Protein AF-A0AA35TPM5-F1 (afdb_monomer)

Solvent-accessible surface area (backbone atoms only — not comparable to full-atom values): 11293 Å² total; per-residue (Å²): 135,87,81,84,80,84,78,84,72,85,65,76,76,85,80,64,76,89,68,66,90,59,93,54,68,68,55,52,54,51,53,42,54,50,40,28,68,74,70,69,49,48,57,67,58,46,46,50,37,54,57,53,32,19,69,72,27,65,88,36,86,97,58,15,42,69,77,73,37,56,70,55,52,55,50,50,53,50,52,51,52,51,50,51,54,55,58,51,42,75,43,70,72,60,88,86,39,60,78,91,68,51,41,91,88,78,67,43,63,97,60,77,83,81,46,94,80,44,82,62,46,56,75,49,45,40,42,49,27,31,27,66,56,96,46,73,66,51,33,62,76,57,72,34,57,35,39,34,42,42,45,74,75,41,72,88,55,66,64,89,48,34,71,62,47,44,54,51,48,52,52,48,27,59,77,72,73,45,70,72,50,61,66,86,131

Sequence (185 aa):
SRHPQIEHHRRQPPSACHFAITHKPWVWTLVSCLHDFYQGASLVVWLNQHILGHHVYTNIDGADLDIATLLYNIAMEFVFSYWLALTFQASHVVSEVEWPTPDPKDLTVHQDWLSFVDPRRAEMQVPTAQDYTDSWFWTVFTGALNHQTAHHLFPGVNQGHYPIITSILQQTCQEFGLSYIIPPH

Structure (mmCIF, N/CA/C/O backbone):
data_AF-A0AA35TPM5-F1
#
_entry.id   AF-A0AA35TPM5-F1
#
loop_
_atom_site.group_PDB
_atom_site.id
_atom_site.type_symbol
_atom_site.label_atom_id
_atom_site.label_alt_id
_atom_site.label_comp_id
_atom_site.label_asym_id
_atom_site.label_entity_id
_atom_site.label_seq_id
_atom_site.pdbx_PDB_ins_code
_atom_site.Cartn_x
_atom_site.Cartn_y
_atom_site.Cartn_z
_atom_site.occupancy
_atom_site.B_iso_or_equiv
_atom_site.auth_seq_id
_atom_site.auth_comp_id
_atom_site.auth_asym_id
_atom_site.auth_atom_id
_atom_site.pdbx_PDB_model_num
ATOM 1 N N . SER A 1 1 ? 41.163 -34.199 -48.736 1.00 40.16 1 SER A N 1
ATOM 2 C CA . SER A 1 1 ? 40.704 -32.857 -48.323 1.00 40.16 1 SER A CA 1
ATOM 3 C C . SER A 1 1 ? 39.864 -33.020 -47.066 1.00 40.16 1 SER A C 1
ATOM 5 O O . SER A 1 1 ? 38.907 -33.780 -47.079 1.00 40.16 1 SER A O 1
ATOM 7 N N . ARG A 1 2 ? 40.294 -32.443 -45.937 1.00 36.75 2 ARG A N 1
ATOM 8 C CA . ARG A 1 2 ? 39.613 -32.594 -44.639 1.00 36.75 2 ARG A CA 1
ATOM 9 C C . ARG A 1 2 ? 38.437 -31.615 -44.571 1.00 36.75 2 ARG A C 1
ATOM 11 O O . ARG A 1 2 ? 38.649 -30.421 -44.752 1.00 36.75 2 ARG A O 1
ATOM 18 N N . HIS A 1 3 ? 37.232 -32.117 -44.315 1.00 36.06 3 HIS A N 1
ATOM 19 C CA . HIS A 1 3 ? 36.093 -31.301 -43.890 1.00 36.06 3 HIS A CA 1
ATOM 20 C C . HIS A 1 3 ? 36.337 -30.788 -42.460 1.00 36.06 3 HIS A C 1
ATOM 22 O O . HIS A 1 3 ? 36.719 -31.597 -41.611 1.00 36.06 3 HIS A O 1
ATOM 28 N N . PRO A 1 4 ? 36.125 -29.496 -42.155 1.00 46.44 4 PRO A N 1
ATOM 29 C CA . PRO A 1 4 ? 36.156 -29.024 -40.780 1.00 46.44 4 PRO A CA 1
ATOM 30 C C . PRO A 1 4 ? 34.830 -29.378 -40.095 1.00 46.44 4 PRO A C 1
ATOM 32 O O . PRO A 1 4 ? 33.753 -29.062 -40.599 1.00 46.44 4 PRO A O 1
ATOM 35 N N . GLN A 1 5 ? 34.915 -30.070 -38.960 1.00 37.84 5 GLN A N 1
ATOM 36 C CA . GLN A 1 5 ? 33.770 -30.304 -38.088 1.00 37.84 5 GLN A CA 1
ATOM 37 C C . GLN A 1 5 ? 33.429 -29.013 -37.340 1.00 37.84 5 GLN A C 1
ATOM 39 O O . GLN A 1 5 ? 34.299 -28.390 -36.737 1.00 37.84 5 GLN A O 1
ATOM 44 N N . ILE A 1 6 ? 32.161 -28.612 -37.407 1.00 42.31 6 ILE A N 1
ATOM 45 C CA . ILE A 1 6 ? 31.607 -27.497 -36.642 1.00 42.31 6 ILE A CA 1
ATOM 46 C C . ILE A 1 6 ? 31.365 -28.011 -35.221 1.00 42.31 6 ILE A C 1
ATOM 48 O O . ILE A 1 6 ? 30.433 -28.770 -34.964 1.00 42.31 6 ILE A O 1
ATOM 52 N N . GLU A 1 7 ? 32.242 -27.623 -34.303 1.00 38.50 7 GLU A N 1
ATOM 53 C CA . GLU A 1 7 ? 32.121 -27.917 -32.881 1.00 38.50 7 GLU A CA 1
ATOM 54 C C . GLU A 1 7 ? 31.059 -26.984 -32.272 1.00 38.50 7 GLU A C 1
ATOM 56 O O . GLU A 1 7 ? 31.288 -25.796 -32.044 1.00 38.50 7 GLU 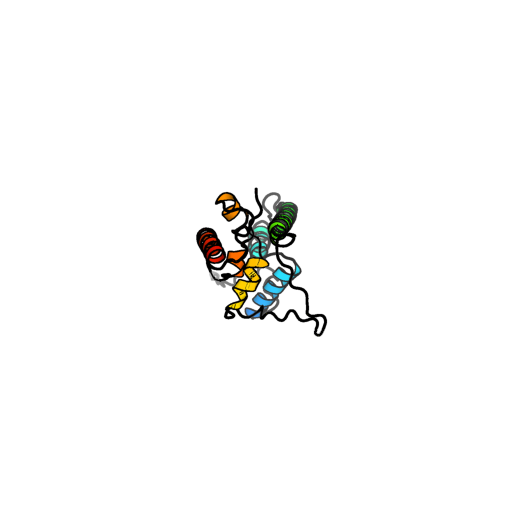A O 1
ATOM 61 N N . HIS A 1 8 ? 29.850 -27.506 -32.045 1.00 42.78 8 HIS A N 1
ATOM 62 C CA . HIS A 1 8 ? 28.790 -26.801 -31.322 1.00 42.78 8 HIS A CA 1
ATOM 63 C C . HIS A 1 8 ? 29.116 -26.727 -29.823 1.00 42.78 8 HIS A C 1
ATOM 65 O O . HIS A 1 8 ? 28.500 -27.394 -28.991 1.00 42.78 8 HIS A O 1
ATOM 71 N N . HIS A 1 9 ? 30.045 -25.854 -29.445 1.00 39.47 9 HIS A N 1
ATOM 72 C CA . HIS A 1 9 ? 30.083 -25.346 -28.082 1.00 39.47 9 HIS A CA 1
ATOM 73 C C . HIS A 1 9 ? 28.914 -24.373 -27.891 1.00 39.47 9 HIS A C 1
ATOM 75 O O . HIS A 1 9 ? 29.028 -23.182 -28.169 1.00 39.47 9 HIS A O 1
ATOM 81 N N . ARG A 1 10 ? 27.779 -24.862 -27.369 1.00 44.88 10 ARG A N 1
ATOM 82 C CA . ARG A 1 10 ? 26.792 -23.997 -26.701 1.00 44.88 10 ARG A CA 1
ATOM 83 C C . ARG A 1 10 ? 27.415 -23.448 -25.416 1.00 44.88 10 ARG A C 1
ATOM 85 O O . ARG A 1 10 ? 27.107 -23.901 -24.319 1.00 44.88 10 ARG A O 1
ATOM 92 N N . ARG A 1 11 ? 28.310 -22.473 -25.545 1.00 45.66 11 ARG A N 1
ATOM 93 C CA . ARG A 1 11 ? 28.514 -21.484 -24.492 1.00 45.66 11 ARG A CA 1
ATOM 94 C C . ARG A 1 11 ? 27.457 -20.423 -24.744 1.00 45.66 11 ARG A C 1
ATOM 96 O O . ARG A 1 11 ? 27.486 -19.772 -25.784 1.00 45.66 11 ARG A O 1
ATOM 103 N N . GLN A 1 12 ? 26.484 -20.312 -23.841 1.00 42.00 12 GLN A N 1
ATOM 104 C CA . GLN A 1 12 ? 25.655 -19.113 -23.809 1.00 42.00 12 GLN A CA 1
ATOM 105 C C . GLN A 1 12 ? 26.596 -17.901 -23.750 1.00 42.00 12 GLN A C 1
ATOM 107 O O . GLN A 1 12 ? 27.597 -17.969 -23.027 1.00 42.00 12 GLN A O 1
ATOM 112 N N . PRO A 1 13 ? 26.352 -16.840 -24.533 1.00 33.84 13 PRO A N 1
ATOM 113 C CA . PRO A 1 13 ? 27.184 -15.657 -24.443 1.00 33.84 13 PRO A CA 1
ATOM 114 C C . PRO A 1 13 ? 27.072 -15.111 -23.011 1.00 33.84 13 PRO A C 1
ATOM 116 O O . PRO A 1 13 ? 25.956 -14.944 -22.520 1.00 33.84 13 PRO A O 1
ATOM 119 N N . PRO A 1 14 ? 28.188 -14.841 -22.312 1.00 51.22 14 PRO A N 1
ATOM 120 C CA . PRO A 1 14 ? 28.161 -14.010 -21.119 1.00 51.22 14 PRO A CA 1
ATOM 121 C C . PRO A 1 14 ? 27.890 -12.580 -21.593 1.00 51.22 14 PRO A C 1
ATOM 123 O O . PRO A 1 14 ? 28.811 -11.800 -21.823 1.00 51.22 14 PRO A O 1
ATOM 126 N N . SER A 1 15 ? 26.632 -12.265 -21.887 1.00 39.19 15 SER A N 1
ATOM 127 C CA . SER A 1 15 ? 26.271 -10.964 -22.436 1.00 39.19 15 SER A CA 1
ATOM 128 C C . SER A 1 15 ? 26.162 -9.954 -21.300 1.00 39.19 15 SER A C 1
ATOM 130 O O . SER A 1 15 ? 25.145 -9.867 -20.614 1.00 39.19 15 SER A O 1
ATOM 132 N N . ALA A 1 16 ? 27.260 -9.210 -21.165 1.00 44.38 16 ALA A N 1
ATOM 133 C CA . ALA A 1 16 ? 27.492 -8.067 -20.294 1.00 44.38 16 ALA A CA 1
ATOM 134 C C . ALA A 1 16 ? 27.633 -8.395 -18.798 1.00 44.38 16 ALA A C 1
ATOM 136 O O . ALA A 1 16 ? 27.177 -9.415 -18.292 1.00 44.38 16 ALA A O 1
ATOM 137 N N . CYS A 1 17 ? 28.349 -7.524 -18.088 1.00 53.88 17 CYS A N 1
ATOM 138 C CA . CYS A 1 17 ? 28.832 -7.673 -16.710 1.00 53.88 17 CYS A CA 1
ATOM 139 C C . CYS A 1 17 ? 27.739 -7.917 -15.639 1.00 53.88 17 CYS A C 1
ATOM 141 O O . CYS A 1 17 ? 28.052 -8.023 -14.455 1.00 53.88 17 CYS A O 1
ATOM 143 N N . HIS A 1 18 ? 26.478 -8.038 -16.049 1.00 53.91 18 HIS A N 1
ATOM 144 C CA . HIS A 1 18 ? 25.253 -8.109 -15.257 1.00 53.91 18 HIS A CA 1
ATOM 145 C C . HIS A 1 18 ? 25.145 -9.314 -14.314 1.00 53.91 18 HIS A C 1
ATOM 147 O O . HIS A 1 18 ? 24.353 -9.273 -13.380 1.00 53.91 18 HIS A O 1
ATOM 153 N N . PHE A 1 19 ? 25.984 -10.341 -14.494 1.00 62.41 19 PHE A N 1
ATOM 154 C CA . PHE A 1 19 ? 26.128 -11.464 -13.556 1.00 62.41 19 PHE A CA 1
ATOM 155 C C . PHE A 1 19 ? 27.597 -11.829 -13.271 1.00 62.41 19 PHE A C 1
ATOM 157 O O . PHE A 1 19 ? 27.915 -12.967 -12.924 1.00 62.41 19 PHE A O 1
ATOM 164 N N . ALA A 1 20 ? 28.524 -10.877 -13.423 1.00 66.81 20 ALA A N 1
ATOM 165 C CA . ALA A 1 20 ? 29.964 -11.153 -13.359 1.00 66.81 20 ALA A CA 1
ATOM 166 C C . ALA A 1 20 ? 30.584 -11.069 -11.948 1.00 66.81 20 ALA A C 1
ATOM 168 O O . ALA A 1 20 ? 31.747 -11.425 -11.776 1.00 66.81 20 ALA A O 1
ATOM 169 N N . ILE A 1 21 ? 29.838 -10.610 -10.934 1.00 69.06 21 ILE A N 1
ATOM 170 C CA . ILE A 1 21 ? 30.361 -10.382 -9.573 1.00 69.06 21 ILE A CA 1
ATOM 171 C C . ILE A 1 21 ? 30.648 -11.706 -8.849 1.00 69.06 21 ILE A C 1
ATOM 173 O O . ILE A 1 21 ? 31.660 -11.844 -8.163 1.00 69.06 21 ILE A O 1
ATOM 177 N N . THR A 1 22 ? 29.774 -12.706 -8.979 1.00 80.38 22 THR A N 1
ATOM 178 C CA . THR A 1 22 ? 29.973 -14.030 -8.375 1.00 80.38 22 THR A CA 1
ATOM 179 C C . THR A 1 22 ? 29.069 -15.086 -9.009 1.00 80.38 22 THR A C 1
ATOM 181 O O . THR A 1 22 ? 28.054 -14.768 -9.616 1.00 80.38 22 THR A O 1
ATOM 184 N N . HIS A 1 23 ? 29.391 -16.365 -8.818 1.00 80.38 23 HIS A N 1
ATOM 185 C CA . HIS A 1 23 ? 28.541 -17.487 -9.232 1.00 80.38 23 HIS A CA 1
ATOM 186 C C . HIS A 1 23 ? 27.535 -17.928 -8.154 1.00 80.38 23 HIS A C 1
ATOM 188 O O . HIS A 1 23 ? 26.781 -18.872 -8.373 1.00 80.38 23 HIS A O 1
ATOM 194 N N . LYS A 1 24 ? 27.525 -17.290 -6.973 1.00 85.00 24 LYS A N 1
ATOM 195 C CA . LYS A 1 24 ? 26.643 -17.662 -5.854 1.00 85.00 24 LYS A CA 1
ATOM 196 C C . LYS A 1 24 ? 25.261 -16.992 -5.989 1.00 85.00 24 LYS A C 1
ATOM 198 O O . LYS A 1 24 ? 25.202 -15.768 -5.892 1.00 85.00 24 LYS A O 1
ATOM 203 N N . PRO A 1 25 ? 24.150 -17.748 -6.121 1.00 78.06 25 PRO A N 1
ATOM 204 C CA . PRO A 1 25 ? 22.817 -17.174 -6.353 1.00 78.06 25 PRO A CA 1
ATOM 205 C C . PRO A 1 25 ? 22.339 -16.198 -5.269 1.00 78.06 25 PRO A C 1
ATOM 207 O O . PRO A 1 25 ? 21.778 -15.157 -5.588 1.00 78.06 25 PRO A O 1
ATOM 210 N N . TRP A 1 26 ? 22.619 -16.483 -3.994 1.00 85.00 26 TRP A N 1
ATOM 211 C CA . TRP A 1 26 ? 22.165 -15.642 -2.878 1.00 85.00 26 TRP A CA 1
ATOM 212 C C . TRP A 1 26 ? 22.780 -14.235 -2.882 1.00 85.00 26 TRP A C 1
ATOM 214 O O . TRP A 1 26 ? 22.164 -13.297 -2.386 1.00 85.00 26 TRP A O 1
ATOM 224 N N . VAL A 1 27 ? 23.983 -14.074 -3.444 1.00 83.94 27 VAL A N 1
ATOM 225 C CA . VAL A 1 27 ? 24.632 -12.758 -3.542 1.00 83.94 27 VAL A CA 1
ATOM 226 C C . VAL A 1 27 ? 23.877 -11.885 -4.533 1.00 83.94 27 VAL A C 1
ATOM 228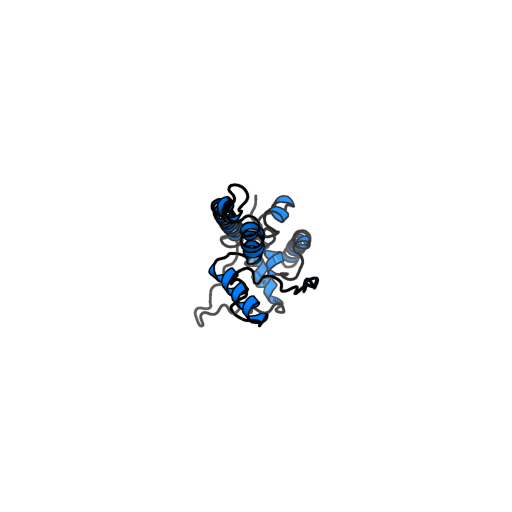 O O . VAL A 1 27 ? 23.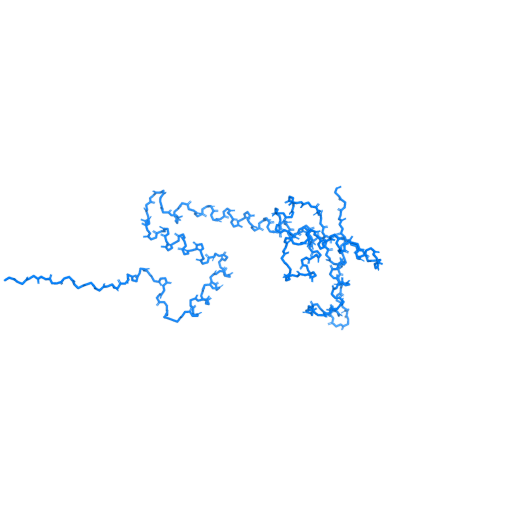664 -10.710 -4.261 1.00 83.94 27 VAL A O 1
ATOM 231 N N . TRP A 1 28 ? 23.415 -12.464 -5.643 1.00 80.81 28 TRP A N 1
ATOM 232 C CA . TRP A 1 28 ? 22.570 -11.756 -6.600 1.00 80.81 28 TRP A CA 1
ATOM 233 C C . TRP A 1 28 ? 21.231 -11.380 -5.989 1.00 80.81 28 TRP A C 1
ATOM 235 O O . TRP A 1 28 ? 20.830 -10.235 -6.121 1.00 80.81 28 TRP A O 1
ATOM 245 N N . THR A 1 29 ? 20.600 -12.280 -5.229 1.00 81.88 29 THR A N 1
ATOM 246 C CA . THR A 1 29 ? 19.378 -11.952 -4.479 1.00 81.88 29 THR A CA 1
ATOM 247 C C . THR A 1 29 ? 19.588 -10.756 -3.551 1.00 81.88 29 THR A C 1
ATOM 249 O O . THR A 1 29 ? 18.780 -9.836 -3.551 1.00 81.88 29 THR A O 1
ATOM 252 N N . LEU A 1 30 ? 20.694 -10.726 -2.802 1.00 84.62 30 LEU A N 1
ATOM 253 C CA . LEU A 1 30 ? 21.007 -9.612 -1.909 1.00 84.62 30 LEU A CA 1
ATOM 254 C C . LEU A 1 30 ? 21.254 -8.303 -2.674 1.00 84.62 30 LEU A C 1
ATOM 256 O O . LEU A 1 30 ? 20.703 -7.273 -2.301 1.00 84.62 30 LEU A O 1
ATOM 260 N N . VAL A 1 31 ? 22.062 -8.333 -3.739 1.00 81.94 31 VAL A N 1
ATOM 261 C CA . VAL A 1 31 ? 22.337 -7.154 -4.579 1.00 81.94 31 VAL A CA 1
ATOM 262 C C . VAL A 1 31 ? 21.048 -6.612 -5.193 1.00 81.94 31 VAL A C 1
ATOM 264 O O . VAL A 1 31 ? 20.841 -5.403 -5.186 1.00 81.94 31 VAL A O 1
ATOM 267 N N . SER A 1 32 ? 20.160 -7.491 -5.654 1.00 74.19 32 SER A N 1
ATOM 268 C CA . SER A 1 32 ? 18.842 -7.119 -6.161 1.00 74.19 32 SER A CA 1
ATOM 269 C C . SER A 1 32 ? 17.978 -6.454 -5.095 1.00 74.19 32 SER A C 1
ATOM 271 O O . SER A 1 32 ? 17.467 -5.369 -5.334 1.00 74.19 32 SER A O 1
ATOM 273 N N . CYS A 1 33 ? 17.870 -7.034 -3.896 1.00 79.50 33 CYS A N 1
ATOM 274 C CA . CYS A 1 33 ? 17.113 -6.414 -2.807 1.00 79.50 33 CYS A CA 1
ATOM 275 C C . CYS A 1 33 ? 17.676 -5.040 -2.414 1.00 79.50 33 CYS A C 1
ATOM 277 O O . CYS A 1 33 ? 16.915 -4.126 -2.113 1.00 79.50 33 CYS A O 1
ATOM 279 N N . LEU A 1 34 ? 19.003 -4.882 -2.424 1.00 81.00 34 LEU A N 1
ATOM 280 C CA . LEU A 1 34 ? 19.653 -3.604 -2.130 1.00 81.00 34 LEU A CA 1
ATOM 281 C C . LEU A 1 34 ? 19.424 -2.569 -3.235 1.00 81.00 34 LEU A C 1
ATOM 283 O O . LEU A 1 34 ? 19.239 -1.395 -2.929 1.00 81.00 34 LEU A O 1
ATOM 287 N N . HIS A 1 35 ? 19.428 -2.990 -4.498 1.00 74.38 35 HIS A N 1
ATOM 288 C CA . HIS A 1 35 ? 19.122 -2.131 -5.636 1.00 74.38 35 HIS A CA 1
ATOM 289 C C . HIS A 1 35 ? 17.671 -1.641 -5.590 1.00 74.38 35 HIS A C 1
ATOM 291 O O . HIS A 1 35 ? 17.437 -0.434 -5.647 1.00 74.38 35 HIS A O 1
ATOM 297 N N . ASP A 1 36 ? 16.724 -2.564 -5.398 1.00 77.38 36 ASP A N 1
ATOM 298 C CA . ASP A 1 36 ? 15.299 -2.264 -5.249 1.00 77.38 36 ASP A CA 1
ATOM 299 C C . ASP A 1 36 ? 15.065 -1.287 -4.085 1.00 77.38 36 ASP A C 1
ATOM 301 O O . ASP A 1 36 ? 14.325 -0.317 -4.225 1.00 77.38 36 ASP A O 1
ATOM 305 N N . PHE A 1 37 ? 15.743 -1.495 -2.950 1.00 71.50 37 PHE A N 1
ATOM 306 C CA . PHE A 1 37 ? 15.638 -0.620 -1.781 1.00 71.50 37 PHE A CA 1
ATOM 307 C C . PHE A 1 37 ? 16.260 0.769 -1.999 1.00 71.50 37 PHE A C 1
ATOM 309 O O . PHE A 1 37 ? 15.659 1.771 -1.625 1.00 71.50 37 PHE A O 1
ATOM 316 N N . TYR A 1 38 ? 17.469 0.846 -2.565 1.00 67.00 38 TYR A N 1
ATOM 317 C CA . TYR A 1 38 ? 18.214 2.106 -2.673 1.00 67.00 38 TYR A CA 1
ATOM 318 C C . TYR A 1 38 ? 17.716 2.999 -3.811 1.00 67.00 38 TYR A C 1
ATOM 320 O O . TYR A 1 38 ? 17.667 4.217 -3.653 1.00 67.00 38 TYR A O 1
ATOM 328 N N . GLN A 1 39 ? 17.374 2.412 -4.958 1.00 63.47 39 GLN A N 1
ATOM 329 C CA . GLN A 1 39 ? 16.944 3.174 -6.132 1.00 63.47 39 GLN A CA 1
ATOM 330 C C . GLN A 1 39 ? 15.424 3.245 -6.277 1.00 63.47 39 GLN A C 1
ATOM 332 O O . GLN A 1 39 ? 14.947 4.032 -7.084 1.00 63.47 39 GLN A O 1
ATOM 337 N N . GLY A 1 40 ? 14.659 2.411 -5.560 1.00 64.38 40 GLY A N 1
ATOM 338 C CA . GLY A 1 40 ? 13.222 2.244 -5.812 1.00 64.38 40 GLY A CA 1
ATOM 339 C C . GLY A 1 40 ? 12.914 1.543 -7.143 1.00 64.38 40 GLY A C 1
ATOM 340 O O . GLY A 1 40 ? 11.751 1.369 -7.500 1.00 64.38 40 GLY A O 1
ATOM 341 N N . ALA A 1 41 ? 13.946 1.120 -7.878 1.00 65.88 41 ALA A N 1
ATOM 342 C CA . ALA A 1 41 ? 13.833 0.522 -9.196 1.00 65.88 41 ALA A CA 1
ATOM 343 C C . ALA A 1 41 ? 13.767 -1.001 -9.078 1.00 65.88 41 ALA A C 1
ATOM 345 O O . ALA A 1 41 ? 14.741 -1.641 -8.685 1.00 65.88 41 ALA A O 1
ATOM 346 N N . SER A 1 42 ? 12.625 -1.577 -9.458 1.00 76.94 42 SER A N 1
ATOM 347 C CA . SER A 1 42 ? 12.425 -3.026 -9.467 1.00 76.94 42 SER A CA 1
ATOM 348 C C . SER A 1 42 ? 13.412 -3.720 -10.407 1.00 76.94 42 SER A C 1
ATOM 350 O O . SER A 1 42 ? 13.441 -3.437 -11.609 1.00 76.94 42 SER A O 1
ATOM 352 N N . LEU A 1 43 ? 14.133 -4.723 -9.900 1.00 74.75 43 LEU A N 1
ATOM 353 C CA . LEU A 1 43 ? 14.964 -5.612 -10.711 1.00 74.75 43 LEU A CA 1
ATOM 354 C C . LEU A 1 43 ? 14.187 -6.213 -11.890 1.00 74.75 43 LEU A C 1
ATOM 356 O O . LEU A 1 43 ? 14.757 -6.414 -12.956 1.00 74.75 43 LEU A O 1
ATOM 360 N N . VAL A 1 44 ? 12.891 -6.497 -11.726 1.00 77.38 44 VAL A N 1
ATOM 361 C CA . VAL A 1 44 ? 12.049 -7.033 -12.807 1.00 77.38 44 VAL A CA 1
ATOM 362 C C . VAL A 1 44 ? 11.907 -6.013 -13.934 1.00 77.38 44 VAL A C 1
ATOM 364 O O . VAL A 1 44 ? 12.011 -6.382 -15.103 1.00 77.38 44 VAL A O 1
ATOM 367 N N . VAL A 1 45 ? 11.706 -4.737 -13.601 1.00 78.44 45 VAL A N 1
ATOM 368 C CA . VAL A 1 45 ? 11.661 -3.653 -14.592 1.00 78.44 45 VAL A CA 1
ATOM 369 C C . VAL A 1 45 ? 13.020 -3.519 -15.270 1.00 78.44 45 VAL A C 1
ATOM 371 O O . VAL A 1 45 ? 13.078 -3.533 -16.495 1.00 78.44 45 VAL A O 1
ATOM 374 N N . TRP A 1 46 ? 14.116 -3.512 -14.509 1.00 77.25 46 TRP A N 1
ATOM 375 C CA . TRP A 1 46 ? 15.468 -3.433 -15.066 1.00 77.25 46 TRP A CA 1
ATOM 376 C C . TRP A 1 46 ? 15.816 -4.628 -15.976 1.00 77.25 46 TRP A C 1
ATOM 378 O O . TRP A 1 46 ? 16.343 -4.447 -17.071 1.00 77.25 46 TRP A O 1
ATOM 388 N N . LEU A 1 47 ? 15.453 -5.854 -15.586 1.00 80.81 47 LEU A N 1
ATOM 389 C CA . LEU A 1 47 ? 15.641 -7.060 -16.398 1.00 80.81 47 LEU A CA 1
ATOM 390 C C . LEU A 1 47 ? 14.878 -6.977 -17.724 1.00 80.81 47 LEU A C 1
ATOM 392 O O . LEU A 1 47 ? 15.413 -7.338 -18.770 1.00 80.81 47 LEU A O 1
ATOM 396 N N . ASN A 1 48 ? 13.631 -6.509 -17.698 1.00 80.62 48 ASN A N 1
ATOM 397 C CA . ASN A 1 48 ? 12.827 -6.399 -18.913 1.00 80.62 48 ASN A CA 1
ATOM 398 C C . ASN A 1 48 ? 13.274 -5.232 -19.797 1.00 80.62 48 ASN A C 1
ATOM 400 O O . ASN A 1 48 ? 13.383 -5.392 -21.009 1.00 80.62 48 ASN A O 1
ATOM 404 N N . GLN A 1 49 ? 13.549 -4.074 -19.206 1.00 79.50 49 GLN A N 1
ATOM 405 C CA . GLN A 1 49 ? 13.862 -2.855 -19.940 1.00 79.50 49 GLN A CA 1
ATOM 406 C C . GLN A 1 49 ? 15.315 -2.844 -20.431 1.00 79.50 49 GLN A C 1
ATOM 408 O O . GLN A 1 49 ? 15.552 -2.767 -21.634 1.00 79.50 49 GLN A O 1
ATOM 413 N N . HIS A 1 50 ? 16.274 -3.003 -19.517 1.00 82.50 50 HIS A N 1
ATOM 414 C CA . HIS A 1 50 ? 17.702 -2.879 -19.801 1.00 82.50 50 HIS A CA 1
ATOM 415 C C . HIS A 1 50 ? 18.301 -4.192 -20.327 1.00 82.50 50 HIS A C 1
ATOM 417 O O . HIS A 1 50 ? 19.036 -4.209 -21.313 1.00 82.50 50 HIS A O 1
ATOM 423 N N . ILE A 1 51 ? 17.974 -5.335 -19.710 1.00 80.44 51 ILE A N 1
ATOM 424 C CA . ILE A 1 51 ? 18.558 -6.607 -20.164 1.00 80.44 51 ILE A CA 1
ATOM 425 C C . ILE A 1 51 ? 17.866 -7.142 -21.416 1.00 80.44 51 ILE A C 1
ATOM 427 O O . ILE A 1 51 ? 18.546 -7.486 -22.376 1.00 80.44 51 ILE A O 1
ATOM 431 N N . LEU A 1 52 ? 16.539 -7.268 -21.418 1.00 82.25 52 LEU A N 1
ATOM 432 C CA . LEU A 1 52 ? 15.823 -7.852 -22.555 1.00 82.25 52 LEU A CA 1
ATOM 433 C C . LEU A 1 52 ? 15.561 -6.823 -23.658 1.00 82.25 52 LEU A C 1
ATOM 435 O O . LEU A 1 52 ? 15.818 -7.112 -24.820 1.00 82.25 52 LEU A O 1
ATOM 439 N N . GLY A 1 53 ? 15.065 -5.636 -23.315 1.00 81.69 53 GLY A N 1
ATOM 440 C CA . GLY A 1 53 ? 14.737 -4.594 -24.286 1.00 81.69 53 GLY A CA 1
ATOM 441 C C . GLY A 1 53 ? 15.974 -3.990 -24.944 1.00 81.69 53 GLY A C 1
ATOM 442 O O . GLY A 1 53 ? 16.177 -4.138 -26.150 1.00 81.69 53 GLY A O 1
ATOM 443 N N . HIS A 1 54 ? 16.819 -3.342 -24.144 1.00 84.62 54 HIS A N 1
ATOM 444 C CA . HIS A 1 54 ? 17.970 -2.599 -24.646 1.00 84.62 54 HIS A CA 1
ATOM 445 C C . HIS A 1 54 ? 19.021 -3.497 -25.307 1.00 84.62 54 HIS A C 1
ATOM 447 O O . HIS A 1 54 ? 19.490 -3.157 -26.387 1.00 84.62 54 HIS A O 1
ATOM 453 N N . HIS A 1 55 ? 19.370 -4.676 -24.772 1.00 85.44 55 HIS A N 1
ATOM 454 C CA . HIS A 1 55 ? 20.356 -5.535 -25.457 1.00 85.44 55 HIS A CA 1
ATOM 455 C C . HIS A 1 55 ? 19.856 -6.164 -26.764 1.00 85.44 55 HIS A C 1
ATOM 457 O O . HIS A 1 55 ? 20.678 -6.544 -27.599 1.00 85.44 55 HIS A O 1
ATOM 463 N N . VAL A 1 56 ? 18.540 -6.282 -26.965 1.00 87.00 56 VAL A N 1
ATOM 464 C CA . VAL A 1 56 ? 17.981 -6.744 -28.245 1.00 87.00 56 VAL A CA 1
ATOM 465 C C . VAL A 1 56 ? 17.917 -5.597 -29.261 1.00 87.00 56 VAL A C 1
ATOM 467 O O . VAL A 1 56 ? 18.152 -5.832 -30.446 1.00 87.00 56 VAL A O 1
ATOM 470 N N . TYR A 1 57 ? 17.665 -4.362 -28.813 1.00 80.31 57 TYR A N 1
ATOM 471 C CA . TYR A 1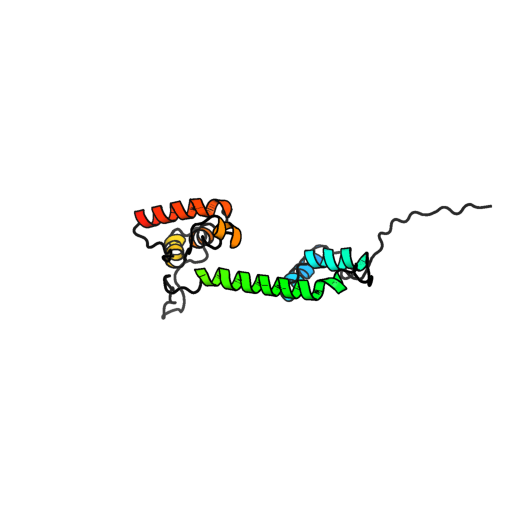 57 ? 17.452 -3.189 -29.673 1.00 80.31 57 TYR A CA 1
ATOM 472 C C . TYR A 1 57 ? 18.395 -2.014 -29.360 1.00 80.31 57 TYR A C 1
ATOM 474 O O . TYR A 1 57 ? 17.986 -0.857 -29.380 1.00 80.31 57 TYR A O 1
ATOM 482 N N . THR A 1 58 ? 19.668 -2.300 -29.080 1.00 87.25 58 THR A N 1
ATOM 483 C CA . THR A 1 58 ? 20.633 -1.316 -28.558 1.00 87.25 58 THR A CA 1
ATOM 484 C C . THR A 1 58 ? 20.807 -0.115 -29.489 1.00 87.25 58 THR A C 1
ATOM 486 O O . THR A 1 58 ? 21.265 -0.270 -30.623 1.00 87.25 58 THR A O 1
ATOM 489 N N . ASN A 1 59 ? 20.517 1.088 -28.985 1.00 84.38 59 ASN A N 1
ATOM 490 C CA . ASN A 1 59 ? 20.637 2.376 -29.675 1.00 84.38 59 ASN A CA 1
ATOM 491 C C . ASN A 1 59 ? 19.848 2.480 -30.992 1.00 84.38 59 ASN A C 1
ATOM 493 O O . ASN A 1 59 ? 20.194 3.283 -31.863 1.00 84.38 59 ASN A O 1
ATOM 497 N N . ILE A 1 60 ? 18.802 1.670 -31.164 1.00 82.75 60 ILE A N 1
ATOM 498 C CA . ILE A 1 60 ? 17.892 1.790 -32.301 1.00 82.75 60 ILE A CA 1
ATOM 499 C C . ILE A 1 60 ? 16.804 2.793 -31.927 1.00 82.75 60 ILE A C 1
ATOM 501 O O . ILE A 1 60 ? 15.991 2.541 -31.036 1.00 82.75 60 ILE A O 1
ATOM 505 N N . ASP A 1 61 ? 16.781 3.928 -32.622 1.00 80.56 61 ASP A N 1
ATOM 506 C CA . ASP A 1 61 ? 15.774 4.964 -32.406 1.00 80.56 61 ASP A CA 1
ATOM 507 C C . ASP A 1 61 ? 14.349 4.396 -32.549 1.00 80.56 61 ASP A C 1
ATOM 509 O O . ASP A 1 61 ? 14.052 3.630 -33.469 1.00 80.56 61 ASP A O 1
ATOM 513 N N . GLY A 1 62 ? 13.484 4.722 -31.590 1.00 80.50 62 GLY A N 1
ATOM 514 C CA . GLY A 1 62 ? 12.117 4.201 -31.494 1.00 80.50 62 GLY A CA 1
ATOM 515 C C . GLY A 1 62 ? 11.959 2.725 -31.085 1.00 80.50 62 GLY A C 1
ATOM 516 O O . GLY A 1 62 ? 10.824 2.302 -30.874 1.00 80.50 62 GLY A O 1
ATOM 517 N N . ALA A 1 63 ? 13.037 1.944 -30.946 1.00 80.56 63 ALA A N 1
ATOM 518 C CA . ALA A 1 63 ? 12.984 0.536 -30.515 1.00 80.56 63 ALA A CA 1
ATOM 519 C C . ALA A 1 63 ? 13.750 0.263 -29.209 1.00 80.56 63 ALA A C 1
ATOM 521 O O . ALA A 1 63 ? 13.431 -0.692 -28.499 1.00 80.56 63 ALA A O 1
ATOM 522 N N . ASP A 1 64 ? 14.730 1.101 -28.870 1.00 83.12 64 ASP A N 1
ATOM 523 C CA . ASP A 1 64 ? 15.448 1.025 -27.603 1.00 83.12 64 ASP A CA 1
ATOM 524 C C . ASP A 1 64 ? 14.598 1.595 -26.457 1.00 83.12 64 ASP A C 1
ATOM 526 O O . ASP A 1 64 ? 14.371 2.808 -26.356 1.00 83.12 64 ASP A O 1
ATOM 530 N N . LEU A 1 65 ? 14.127 0.710 -25.575 1.00 75.12 65 LEU A N 1
ATOM 531 C CA . LEU A 1 65 ? 13.316 1.101 -24.425 1.00 75.12 65 LEU A CA 1
ATOM 532 C C . LEU A 1 65 ? 14.074 2.036 -23.477 1.00 75.12 65 LEU A C 1
ATOM 534 O O . LEU A 1 65 ? 13.438 2.906 -22.888 1.00 75.12 65 LEU A O 1
ATOM 538 N N . ASP A 1 66 ? 15.400 1.940 -23.364 1.00 79.19 66 ASP A N 1
ATOM 539 C CA . ASP A 1 66 ? 16.167 2.812 -22.465 1.00 79.19 66 ASP A CA 1
ATOM 540 C C . ASP A 1 66 ? 16.205 4.268 -22.937 1.00 79.19 66 ASP A C 1
ATOM 542 O O . ASP A 1 66 ? 16.263 5.186 -22.118 1.00 79.19 66 ASP A O 1
ATOM 546 N N . ILE A 1 67 ? 16.105 4.494 -24.249 1.00 76.00 67 ILE A N 1
ATOM 547 C CA . ILE A 1 67 ? 16.037 5.839 -24.832 1.00 76.00 67 ILE A CA 1
ATOM 548 C C . ILE A 1 67 ? 14.613 6.394 -24.717 1.00 76.00 67 ILE A C 1
ATOM 550 O O . ILE A 1 67 ? 14.419 7.568 -24.398 1.00 76.00 67 ILE A O 1
ATOM 554 N N . ALA A 1 68 ? 13.604 5.555 -24.956 1.00 70.81 68 ALA A N 1
ATOM 555 C CA . ALA A 1 68 ? 12.219 6.000 -25.074 1.00 70.81 68 ALA A CA 1
ATOM 556 C C . ALA A 1 68 ? 11.473 6.147 -23.732 1.00 70.81 68 ALA A C 1
ATOM 558 O O . ALA A 1 68 ? 10.488 6.884 -23.667 1.00 70.81 68 ALA A O 1
ATOM 559 N N . THR A 1 69 ? 11.898 5.463 -22.662 1.00 73.06 69 THR A N 1
ATOM 560 C CA . THR A 1 69 ? 11.070 5.313 -21.445 1.00 73.06 69 THR A CA 1
ATOM 561 C C . THR A 1 69 ? 11.512 6.133 -20.235 1.00 73.06 69 THR A C 1
ATOM 563 O O . THR A 1 69 ? 10.774 6.176 -19.255 1.00 73.06 69 THR A O 1
ATOM 566 N N . LEU A 1 70 ? 12.634 6.863 -20.283 1.00 73.94 70 LEU A N 1
ATOM 567 C CA . LEU A 1 70 ? 13.135 7.615 -19.118 1.00 73.94 70 LEU A CA 1
ATOM 568 C C . LEU A 1 70 ? 12.093 8.586 -18.531 1.00 73.94 70 LEU A C 1
ATOM 570 O O . LEU A 1 70 ? 11.815 8.556 -17.334 1.00 73.94 70 LEU A O 1
ATOM 574 N N . LEU A 1 71 ? 11.485 9.427 -19.372 1.00 77.69 71 LEU A N 1
ATOM 575 C CA . LEU A 1 71 ? 10.459 10.378 -18.925 1.00 77.69 71 LEU A CA 1
ATOM 576 C C . LEU A 1 71 ? 9.182 9.672 -18.450 1.00 77.69 71 LEU A C 1
ATOM 578 O O . LEU A 1 71 ? 8.526 10.153 -17.530 1.00 77.69 71 LEU A O 1
ATOM 582 N N . TYR A 1 72 ? 8.844 8.530 -19.055 1.00 76.88 72 TYR A N 1
ATOM 583 C CA . TYR A 1 72 ? 7.706 7.711 -18.644 1.00 76.88 72 TYR A CA 1
ATOM 584 C C . TYR A 1 72 ? 7.927 7.109 -17.252 1.00 76.88 72 TYR A C 1
ATOM 586 O O . TYR A 1 72 ? 7.044 7.212 -16.408 1.00 76.88 72 TYR A O 1
ATOM 594 N N . ASN A 1 73 ? 9.114 6.562 -16.982 1.00 75.75 73 ASN A N 1
ATOM 595 C CA . ASN A 1 73 ? 9.459 5.978 -15.686 1.00 75.75 73 ASN A CA 1
ATOM 596 C C . ASN A 1 73 ? 9.407 7.030 -14.572 1.00 75.75 73 ASN A C 1
ATOM 598 O O . ASN A 1 73 ? 8.721 6.823 -13.575 1.00 75.75 73 ASN A O 1
ATOM 602 N N . ILE A 1 74 ? 10.016 8.202 -14.793 1.00 79.44 74 ILE A N 1
ATOM 603 C CA . ILE A 1 74 ? 9.961 9.322 -13.839 1.00 79.44 74 ILE A CA 1
ATOM 604 C C . ILE A 1 74 ? 8.510 9.761 -13.593 1.00 79.44 74 ILE A C 1
ATOM 606 O O . ILE A 1 74 ? 8.110 9.990 -12.451 1.00 79.44 74 ILE A O 1
ATOM 610 N N . ALA A 1 75 ? 7.698 9.868 -14.649 1.00 82.50 75 ALA A N 1
ATOM 611 C CA . ALA A 1 75 ? 6.294 10.241 -14.513 1.00 82.50 75 ALA A CA 1
ATOM 612 C C . ALA A 1 75 ? 5.489 9.192 -13.727 1.00 82.50 75 ALA A C 1
ATOM 614 O O . ALA A 1 75 ? 4.702 9.560 -12.857 1.00 82.50 75 ALA A O 1
ATOM 615 N N . MET A 1 76 ? 5.695 7.901 -13.992 1.00 80.12 76 MET A N 1
ATOM 616 C CA . MET A 1 76 ? 5.008 6.810 -13.296 1.00 80.12 76 MET A CA 1
ATOM 617 C C . MET A 1 76 ? 5.400 6.728 -11.819 1.00 80.12 76 MET A C 1
ATOM 619 O O . MET A 1 76 ? 4.518 6.588 -10.974 1.00 80.12 76 MET A O 1
ATOM 623 N N . GLU A 1 77 ? 6.687 6.870 -11.493 1.00 81.19 77 GLU A N 1
ATOM 624 C CA . GLU A 1 77 ? 7.171 6.917 -10.107 1.00 81.19 77 GLU A CA 1
ATOM 625 C C . GLU A 1 77 ? 6.554 8.086 -9.341 1.00 81.19 77 GLU A C 1
ATOM 627 O O . GLU A 1 77 ? 6.076 7.916 -8.217 1.00 81.19 77 GLU A O 1
ATOM 632 N N . PHE A 1 78 ? 6.504 9.264 -9.966 1.00 85.00 78 PHE A N 1
ATOM 633 C CA . PHE A 1 78 ? 5.886 10.442 -9.373 1.00 85.00 78 PHE A CA 1
ATOM 634 C C . PHE A 1 78 ? 4.386 10.228 -9.149 1.00 85.00 78 PHE A C 1
ATOM 636 O O . PHE A 1 78 ? 3.894 10.411 -8.037 1.00 85.00 78 PHE A O 1
ATOM 643 N N . VAL A 1 79 ? 3.654 9.778 -10.173 1.00 86.88 79 VAL A N 1
ATOM 644 C CA . VAL A 1 79 ? 2.211 9.519 -10.074 1.00 86.88 79 VAL A CA 1
ATOM 645 C C . VAL A 1 79 ? 1.911 8.479 -8.997 1.00 86.88 79 VAL A C 1
ATOM 647 O O . VAL A 1 79 ? 1.037 8.716 -8.168 1.00 86.88 79 VAL A O 1
ATOM 650 N N . PHE A 1 80 ? 2.643 7.363 -8.956 1.00 84.38 80 PHE A N 1
ATOM 651 C CA . PHE A 1 80 ? 2.436 6.312 -7.959 1.00 84.38 80 PHE A CA 1
ATOM 652 C C . PHE A 1 80 ? 2.775 6.779 -6.537 1.00 84.38 80 PHE A C 1
ATOM 654 O O . PHE A 1 80 ? 2.013 6.514 -5.608 1.00 84.38 80 PHE A O 1
ATOM 661 N N . SER A 1 81 ? 3.870 7.528 -6.367 1.00 83.81 81 SER A N 1
ATOM 662 C CA . SER A 1 81 ? 4.271 8.074 -5.063 1.00 83.81 81 SER A CA 1
ATOM 663 C C . SER A 1 81 ? 3.228 9.045 -4.515 1.00 83.81 81 SER A C 1
ATOM 665 O O . SER A 1 81 ? 2.832 8.939 -3.355 1.00 83.81 81 SER A O 1
ATOM 667 N N . TYR A 1 82 ? 2.729 9.960 -5.353 1.00 88.94 82 TYR A N 1
ATOM 668 C CA . TYR A 1 82 ? 1.659 10.879 -4.962 1.00 88.94 82 TYR A CA 1
ATOM 669 C C . TYR A 1 82 ? 0.340 10.146 -4.717 1.00 88.94 82 TYR A C 1
ATOM 671 O O . TYR A 1 82 ? -0.359 10.457 -3.757 1.00 88.94 82 TYR A O 1
ATOM 679 N N . TRP A 1 83 ? 0.009 9.153 -5.543 1.00 87.94 83 TRP A N 1
ATOM 680 C CA . TRP A 1 83 ? -1.189 8.336 -5.374 1.00 87.94 83 TRP A CA 1
ATOM 681 C C . TRP A 1 83 ? -1.212 7.613 -4.021 1.00 87.94 83 TRP A C 1
ATOM 683 O O . TRP A 1 83 ? -2.198 7.713 -3.286 1.00 87.94 83 TRP A O 1
ATOM 693 N N . LEU A 1 84 ? -0.114 6.939 -3.659 1.00 86.06 84 LEU A N 1
ATOM 694 C CA . LEU A 1 84 ? 0.023 6.300 -2.352 1.00 86.06 84 LEU A CA 1
ATOM 695 C C . LEU A 1 84 ? -0.041 7.328 -1.224 1.00 86.06 84 LEU A C 1
ATOM 697 O O . LEU A 1 84 ? -0.811 7.140 -0.287 1.00 86.06 84 LEU A O 1
ATOM 701 N N . ALA A 1 85 ? 0.710 8.429 -1.326 1.00 86.62 85 ALA A N 1
ATOM 702 C CA . ALA A 1 85 ? 0.719 9.460 -0.292 1.00 86.62 85 ALA A CA 1
ATOM 703 C C . ALA A 1 85 ? -0.693 9.999 -0.008 1.00 86.62 85 ALA A C 1
ATOM 705 O O . ALA A 1 85 ? -1.109 10.057 1.147 1.00 86.62 85 ALA A O 1
ATOM 706 N N . LEU A 1 86 ? -1.460 10.324 -1.053 1.00 88.56 86 LEU A N 1
ATOM 707 C CA . LEU A 1 86 ? -2.827 10.831 -0.916 1.00 88.56 86 LEU A CA 1
ATOM 708 C C . LEU A 1 86 ? -3.787 9.780 -0.343 1.00 88.56 86 LEU A C 1
ATOM 710 O O . LEU A 1 86 ? -4.594 10.100 0.527 1.00 88.56 86 LEU A O 1
ATOM 714 N N . THR A 1 87 ? -3.679 8.527 -0.792 1.00 87.00 87 THR A N 1
ATOM 715 C CA . THR A 1 87 ? -4.548 7.436 -0.324 1.00 87.00 87 THR A CA 1
ATOM 716 C C . THR A 1 87 ? -4.298 7.104 1.148 1.00 87.00 87 THR A C 1
ATOM 718 O O . THR A 1 87 ? -5.245 6.921 1.906 1.00 87.00 87 THR A O 1
ATOM 721 N N . PHE A 1 88 ? -3.034 7.063 1.582 1.00 85.44 88 PHE A N 1
ATOM 722 C CA . PHE A 1 88 ? -2.690 6.788 2.980 1.00 85.44 88 PHE A CA 1
ATOM 723 C C . PHE A 1 88 ? -3.119 7.923 3.907 1.00 85.44 88 PHE A C 1
ATOM 725 O O . PHE A 1 88 ? -3.643 7.663 4.992 1.00 85.44 88 PHE A O 1
ATOM 732 N N . GLN A 1 89 ? -2.938 9.172 3.476 1.00 85.62 89 GLN A N 1
ATOM 733 C CA . GLN A 1 89 ? -3.277 10.345 4.275 1.00 85.62 89 GLN A CA 1
ATOM 734 C C . GLN A 1 89 ? -4.759 10.370 4.677 1.00 85.62 89 GLN A C 1
ATOM 736 O O . GLN A 1 89 ? -5.066 10.752 5.805 1.00 85.62 89 GLN A O 1
ATOM 741 N N . ALA A 1 90 ? -5.652 9.906 3.794 1.00 83.38 90 ALA A N 1
ATOM 742 C CA . ALA A 1 90 ? -7.100 9.873 4.020 1.00 83.38 90 ALA A CA 1
ATOM 743 C C . ALA A 1 90 ? -7.533 9.055 5.254 1.00 83.38 90 ALA A C 1
ATOM 745 O O . ALA A 1 90 ? -8.602 9.315 5.801 1.00 83.38 90 ALA A O 1
ATOM 746 N N . SER A 1 91 ? -6.708 8.104 5.704 1.00 80.31 91 SER A N 1
ATOM 747 C CA . SER A 1 91 ? -6.978 7.280 6.894 1.00 80.31 91 SER A CA 1
ATOM 748 C C . SER A 1 91 ? -5.995 7.496 8.049 1.00 80.31 91 SER A C 1
ATOM 750 O O . SER A 1 91 ? -6.259 7.014 9.144 1.00 80.31 91 SER A O 1
ATOM 752 N N . HIS A 1 92 ? -4.859 8.173 7.830 1.00 78.69 92 HIS A N 1
ATOM 753 C CA . HIS A 1 92 ? -3.785 8.279 8.834 1.00 78.69 92 HIS A CA 1
ATOM 754 C C . HIS A 1 92 ? -3.603 9.676 9.426 1.00 78.69 92 HIS A C 1
ATOM 756 O O . HIS A 1 92 ? -2.959 9.805 10.462 1.00 78.69 92 HIS A O 1
ATOM 762 N N . VAL A 1 93 ? -4.118 10.731 8.794 1.00 78.56 93 VAL A N 1
ATOM 763 C CA . VAL A 1 93 ? -4.003 12.100 9.325 1.00 78.56 93 VAL A CA 1
ATOM 764 C C . VAL A 1 93 ? -5.384 12.702 9.413 1.00 78.56 93 VAL A C 1
ATOM 766 O O . VAL A 1 93 ? -5.803 13.538 8.613 1.00 78.56 93 VAL A O 1
ATOM 769 N N . VAL A 1 94 ? -6.095 12.187 10.402 1.00 77.19 94 VAL A N 1
ATOM 770 C CA . VAL A 1 94 ? -7.492 12.474 10.681 1.00 77.19 94 VAL A CA 1
ATOM 771 C C . VAL A 1 94 ? -7.611 12.787 12.172 1.00 77.19 94 VAL A C 1
ATOM 773 O O . VAL A 1 94 ? -6.864 12.264 13.003 1.00 77.19 94 VAL A O 1
ATOM 776 N N . SER A 1 95 ? -8.488 13.726 12.500 1.00 75.50 95 SER A N 1
ATOM 777 C CA . SER A 1 95 ? -8.742 14.187 13.872 1.00 75.50 95 SER A CA 1
ATOM 778 C C . SER A 1 95 ? -9.749 13.315 14.624 1.00 75.50 95 SER A C 1
ATOM 780 O O . SER A 1 95 ? -9.935 13.472 15.825 1.00 75.50 95 SER A O 1
ATOM 782 N N . GLU A 1 96 ? -10.410 12.426 13.893 1.00 76.69 96 GLU A N 1
ATOM 783 C CA . GLU A 1 96 ? -11.550 11.633 14.318 1.00 76.69 96 GLU A CA 1
ATOM 784 C C . GLU A 1 96 ? -11.138 10.367 15.080 1.00 76.69 96 GLU A C 1
ATOM 786 O O . GLU A 1 96 ? -11.960 9.811 15.805 1.00 76.69 96 GLU A O 1
ATOM 791 N N . VAL A 1 97 ? -9.879 9.937 14.940 1.00 72.31 97 VAL A N 1
ATOM 792 C CA . VAL A 1 97 ? -9.310 8.753 15.601 1.00 72.31 97 VAL A CA 1
ATOM 793 C C . VAL A 1 97 ? -8.605 9.110 16.907 1.00 72.31 97 VAL A C 1
ATOM 795 O O . VAL A 1 97 ? -8.086 10.217 17.082 1.00 72.31 97 VAL A O 1
ATOM 798 N N . GLU A 1 98 ? -8.551 8.155 17.831 1.00 73.44 98 GLU A N 1
ATOM 799 C CA . GLU A 1 98 ? -7.772 8.298 19.059 1.00 73.44 98 GLU A CA 1
ATOM 800 C C . GLU A 1 98 ? -6.263 8.262 18.764 1.00 73.44 98 GLU A C 1
ATOM 802 O O . GLU A 1 98 ? -5.780 7.452 17.975 1.00 73.44 98 GLU A O 1
ATOM 807 N N . TRP A 1 99 ? -5.498 9.131 19.431 1.00 72.94 99 TRP A N 1
ATOM 808 C CA . TRP A 1 99 ? -4.037 9.175 19.338 1.00 72.94 99 TRP A CA 1
ATOM 809 C C . TRP A 1 99 ? -3.433 8.763 20.687 1.00 72.94 99 TRP A C 1
ATOM 811 O O . TRP A 1 99 ? -3.448 9.571 21.622 1.00 72.94 99 TRP A O 1
ATOM 821 N N . PRO A 1 100 ? -2.914 7.530 20.837 1.00 69.44 100 PRO A N 1
ATOM 822 C CA . PRO A 1 100 ? -2.338 7.092 22.102 1.00 69.44 100 PRO A CA 1
ATOM 823 C C . PRO A 1 100 ? -1.101 7.931 22.446 1.00 69.44 100 PRO A C 1
ATOM 825 O O . PRO A 1 100 ? -0.148 8.021 21.670 1.00 69.44 100 PRO A O 1
ATOM 828 N N . THR A 1 101 ? -1.105 8.558 23.623 1.00 70.38 101 THR A N 1
ATOM 829 C CA . THR A 1 101 ? 0.036 9.331 24.129 1.00 70.38 101 THR A CA 1
ATOM 830 C C . THR A 1 101 ? 0.933 8.457 25.007 1.00 70.38 101 THR A C 1
ATOM 832 O O . THR A 1 101 ? 0.398 7.722 25.840 1.00 70.38 101 THR A O 1
ATOM 835 N N . PRO A 1 102 ? 2.271 8.553 24.891 1.00 68.56 102 PRO A N 1
ATOM 836 C CA . PRO A 1 102 ? 3.187 7.841 25.781 1.00 68.56 102 PRO A CA 1
ATOM 837 C C . PRO A 1 102 ? 2.951 8.201 27.251 1.00 68.56 102 PRO A C 1
ATOM 839 O O . PRO A 1 102 ? 2.671 9.364 27.561 1.00 68.56 102 PRO A O 1
ATOM 842 N N . ASP A 1 103 ? 3.110 7.236 28.160 1.00 72.12 103 ASP A N 1
ATOM 843 C CA . ASP A 1 103 ? 3.088 7.515 29.595 1.00 72.12 103 ASP A CA 1
ATOM 844 C C . ASP A 1 103 ? 4.255 8.467 29.929 1.00 72.12 103 ASP A C 1
ATOM 846 O O . ASP A 1 103 ? 5.413 8.164 29.620 1.00 72.12 103 ASP A O 1
ATOM 850 N N . PRO A 1 104 ? 4.005 9.625 30.569 1.00 74.25 104 PRO A N 1
ATOM 851 C CA . PRO A 1 104 ? 5.063 10.559 30.950 1.00 74.25 104 PRO A CA 1
ATOM 852 C C . PRO A 1 104 ? 6.156 9.957 31.847 1.00 74.25 104 PRO A C 1
ATOM 854 O O . PRO A 1 104 ? 7.225 10.553 31.981 1.00 74.25 104 PRO A O 1
ATOM 857 N N . LYS A 1 105 ? 5.891 8.824 32.508 1.00 75.69 105 LYS A N 1
ATOM 858 C CA . LYS A 1 105 ? 6.806 8.190 33.464 1.00 75.69 105 LYS A CA 1
ATOM 859 C C . LYS A 1 105 ? 7.877 7.335 32.809 1.00 75.69 105 LYS A C 1
ATOM 861 O O . LYS A 1 105 ? 8.978 7.265 33.351 1.00 75.69 105 LYS A O 1
ATOM 866 N N . ASP A 1 106 ? 7.576 6.686 31.691 1.00 78.00 106 ASP A N 1
ATOM 867 C CA . ASP A 1 106 ? 8.520 5.783 31.029 1.00 78.00 106 ASP A CA 1
ATOM 868 C C . ASP A 1 106 ? 8.611 5.968 29.510 1.00 78.00 106 ASP A C 1
ATOM 870 O O . ASP A 1 106 ? 9.411 5.300 28.856 1.00 78.00 106 ASP A O 1
ATOM 874 N N . LEU A 1 107 ? 7.859 6.931 28.965 1.00 67.44 107 LEU A N 1
ATOM 875 C CA . LEU A 1 107 ? 7.789 7.261 27.543 1.00 67.44 107 LEU A CA 1
ATOM 876 C C . LEU A 1 107 ? 7.368 6.073 26.671 1.00 67.44 107 LEU A C 1
ATOM 878 O O . LEU A 1 107 ? 7.609 6.081 25.462 1.00 67.44 107 LEU A O 1
ATOM 882 N N . THR A 1 108 ? 6.726 5.064 27.260 1.00 60.50 108 THR A N 1
ATOM 883 C CA . THR A 1 108 ? 6.173 3.937 26.525 1.00 60.50 108 THR A CA 1
ATOM 884 C C . THR A 1 108 ? 4.682 4.124 26.308 1.00 60.50 108 THR A C 1
ATOM 886 O O . THR A 1 108 ? 3.961 4.725 27.104 1.00 60.50 108 THR A O 1
ATOM 889 N N . VAL A 1 109 ? 4.200 3.600 25.189 1.00 62.25 109 VAL A N 1
ATOM 890 C CA . VAL A 1 109 ? 2.777 3.348 25.002 1.00 62.25 109 VAL A CA 1
ATOM 891 C C . VAL A 1 109 ? 2.564 1.917 25.495 1.00 62.25 109 VAL A C 1
ATOM 893 O O . VAL A 1 109 ? 2.975 0.975 24.823 1.00 62.25 109 VAL A O 1
ATOM 896 N N . HIS A 1 110 ? 2.001 1.746 26.696 1.00 56.44 110 HIS A N 1
ATOM 897 C CA . HIS A 1 110 ? 1.806 0.450 27.378 1.00 56.44 110 HIS A CA 1
ATOM 898 C C . HIS A 1 110 ? 0.750 -0.469 26.728 1.00 56.44 110 HIS A C 1
ATOM 900 O O . HIS A 1 110 ? 0.022 -1.194 27.405 1.00 56.44 110 HIS A O 1
ATOM 906 N N . GLN A 1 111 ? 0.642 -0.445 25.406 1.00 55.41 111 GLN A N 1
ATOM 907 C CA . GLN A 1 111 ? -0.257 -1.295 24.645 1.00 55.41 111 GLN A CA 1
ATOM 908 C C . GLN A 1 111 ? 0.597 -2.265 23.827 1.00 55.41 111 GLN A C 1
ATOM 910 O O . GLN A 1 111 ? 1.489 -1.842 23.091 1.00 55.41 111 GLN A O 1
ATOM 915 N N . ASP A 1 112 ? 0.358 -3.568 23.989 1.00 53.81 112 ASP A N 1
ATOM 916 C CA . ASP A 1 112 ? 1.119 -4.652 23.355 1.00 53.81 112 ASP A CA 1
ATOM 917 C C . ASP A 1 112 ? 0.855 -4.693 21.834 1.00 53.81 112 ASP A C 1
ATOM 919 O O . ASP A 1 112 ? 0.158 -5.542 21.286 1.00 53.81 112 ASP A O 1
ATOM 923 N N . TRP A 1 113 ? 1.440 -3.730 21.127 1.00 53.78 113 TRP A N 1
ATOM 924 C CA . TRP A 1 113 ? 1.234 -3.418 19.712 1.00 53.78 113 TRP A CA 1
ATOM 925 C C . TRP A 1 113 ? 1.691 -4.515 18.734 1.00 53.78 113 TRP A C 1
ATOM 927 O O . TRP A 1 113 ? 1.235 -4.557 17.592 1.00 53.78 113 TRP A O 1
ATOM 937 N N . LEU A 1 114 ? 2.592 -5.409 19.156 1.00 51.12 114 LEU A N 1
ATOM 938 C CA . LEU A 1 114 ? 3.233 -6.409 18.286 1.00 51.12 114 LEU A CA 1
ATOM 939 C C . LEU A 1 114 ? 2.580 -7.791 18.305 1.00 51.12 114 LEU A C 1
ATOM 941 O O . LEU A 1 114 ? 2.886 -8.629 17.453 1.00 51.12 114 LEU A O 1
ATOM 945 N N . SER A 1 115 ? 1.711 -8.070 19.272 1.00 56.75 115 SER A N 1
ATOM 946 C CA . SER A 1 115 ? 1.123 -9.395 19.397 1.00 56.75 115 SER A CA 1
ATOM 947 C C . SER A 1 115 ? -0.110 -9.497 18.502 1.00 56.75 115 SER A C 1
ATOM 949 O O . SER A 1 115 ? -1.197 -9.049 18.852 1.00 56.75 115 SER A O 1
ATOM 951 N N . PHE A 1 116 ? 0.019 -10.168 17.354 1.00 58.34 116 PHE A N 1
ATOM 952 C CA . PHE A 1 116 ? -1.135 -10.625 16.556 1.00 58.34 116 PHE A CA 1
ATOM 953 C C . PHE A 1 116 ? -2.085 -11.554 17.341 1.00 58.34 116 PHE A C 1
ATOM 955 O O . PHE A 1 116 ? -3.136 -11.923 16.829 1.00 58.34 116 PHE A O 1
ATOM 962 N N . VAL A 1 117 ? -1.705 -11.948 18.560 1.00 57.50 117 VAL A N 1
ATOM 963 C CA . VAL A 1 117 ? -2.431 -12.864 19.443 1.00 57.50 117 VAL A CA 1
ATOM 964 C C . VAL A 1 117 ? -3.047 -12.123 20.641 1.00 57.50 117 VAL A C 1
ATOM 966 O O . VAL A 1 117 ? -3.749 -12.744 21.433 1.00 57.50 117 VAL A O 1
ATOM 969 N N . ASP A 1 118 ? -2.806 -10.814 20.805 1.00 65.81 118 ASP A N 1
ATOM 970 C CA . ASP A 1 118 ? -3.398 -10.052 21.907 1.00 65.81 118 ASP A CA 1
ATOM 971 C C . ASP A 1 118 ? -4.862 -9.692 21.588 1.00 65.81 118 ASP A C 1
ATOM 973 O O . ASP A 1 118 ? -5.114 -8.949 20.632 1.00 65.81 118 ASP A O 1
ATOM 977 N N . PRO A 1 119 ? -5.842 -10.172 22.381 1.00 62.03 119 PRO A N 1
ATOM 978 C CA . PRO A 1 119 ? -7.245 -9.793 22.223 1.00 62.03 119 PRO A CA 1
ATOM 979 C C . PRO A 1 119 ? -7.495 -8.280 22.345 1.00 62.03 119 PRO A C 1
ATOM 981 O O . PRO A 1 119 ? -8.470 -7.787 21.782 1.00 62.03 119 PRO A O 1
ATOM 984 N N . ARG A 1 120 ? -6.609 -7.520 23.000 1.00 68.69 120 ARG A N 1
ATOM 985 C CA . ARG A 1 120 ? -6.727 -6.059 23.151 1.00 68.69 120 ARG A CA 1
ATOM 986 C C . ARG A 1 120 ? -6.359 -5.282 21.889 1.00 68.69 120 ARG A C 1
ATOM 988 O O . ARG A 1 120 ? -6.609 -4.083 21.813 1.00 68.69 120 ARG A O 1
ATOM 995 N N . ARG A 1 121 ? -5.813 -5.940 20.858 1.00 73.50 121 ARG A N 1
ATOM 996 C CA . ARG A 1 121 ? -5.519 -5.293 19.570 1.00 73.50 121 ARG A CA 1
ATOM 997 C C . ARG A 1 121 ? -6.764 -4.652 18.963 1.00 73.50 121 ARG A C 1
ATOM 999 O O . ARG A 1 121 ? -6.654 -3.578 18.385 1.00 73.50 121 ARG A O 1
ATOM 1006 N N . ALA A 1 122 ? -7.932 -5.278 19.108 1.00 76.56 122 ALA A N 1
ATOM 1007 C CA . ALA A 1 122 ? -9.186 -4.714 18.616 1.00 76.56 122 ALA A CA 1
ATOM 1008 C C . ALA A 1 122 ? -9.570 -3.420 19.344 1.00 76.56 122 ALA A C 1
ATOM 1010 O O . ALA A 1 122 ? -9.956 -2.452 18.697 1.00 76.56 122 ALA A O 1
ATOM 1011 N N . GLU A 1 123 ? -9.381 -3.378 20.664 1.00 73.75 123 GLU A N 1
ATOM 1012 C CA . GLU A 1 123 ? -9.661 -2.204 21.499 1.00 73.75 123 GLU A CA 1
ATOM 1013 C C . GLU A 1 123 ? -8.786 -1.001 21.132 1.00 73.75 123 GLU A C 1
ATOM 1015 O O . GLU A 1 123 ? -9.202 0.130 21.336 1.00 73.75 123 GLU A O 1
ATOM 1020 N N . MET A 1 124 ? -7.596 -1.233 20.570 1.00 76.94 124 MET A N 1
ATOM 1021 C CA . MET A 1 124 ? -6.728 -0.174 20.053 1.00 76.94 124 MET A CA 1
ATOM 1022 C C . MET A 1 124 ? -7.036 0.156 18.589 1.00 76.94 124 MET A C 1
ATOM 1024 O O . MET A 1 124 ? -7.282 1.305 18.258 1.00 76.94 124 MET A O 1
ATOM 1028 N N . GLN A 1 125 ? -7.003 -0.833 17.696 1.00 84.12 125 GLN A N 1
ATOM 1029 C CA . GLN A 1 125 ? -7.025 -0.584 16.252 1.00 84.12 125 GLN A CA 1
ATOM 1030 C C . GLN A 1 125 ? -8.365 -0.024 15.769 1.00 84.12 125 GLN A C 1
ATOM 1032 O O . GLN A 1 125 ? -8.379 0.748 14.820 1.00 84.12 125 GLN A O 1
ATOM 1037 N N . VAL A 1 126 ? -9.482 -0.385 16.412 1.00 85.69 126 VAL A N 1
ATOM 1038 C CA . VAL A 1 126 ? -10.811 0.136 16.057 1.00 85.69 126 VAL A CA 1
ATOM 1039 C C . VAL A 1 126 ? -10.919 1.652 16.288 1.00 85.69 126 VAL A C 1
ATOM 1041 O O . VAL A 1 126 ? -11.297 2.343 15.346 1.00 85.69 126 VAL A O 1
ATOM 1044 N N . PRO A 1 127 ? -10.576 2.210 17.469 1.00 79.38 127 PRO A N 1
ATOM 1045 C CA . PRO A 1 127 ? -10.633 3.658 17.678 1.00 79.38 127 PRO A CA 1
ATOM 1046 C C . PRO A 1 127 ? -9.475 4.436 17.035 1.00 79.38 127 PRO A C 1
ATOM 1048 O O . PRO A 1 127 ? -9.608 5.644 16.845 1.00 79.38 127 PRO A O 1
ATOM 1051 N N . THR A 1 128 ? -8.346 3.793 16.706 1.00 81.88 128 THR A N 1
ATOM 1052 C CA . THR A 1 128 ? -7.182 4.465 16.091 1.00 81.88 128 THR A CA 1
ATOM 1053 C C . THR A 1 128 ? -7.150 4.379 14.559 1.00 81.88 128 THR A C 1
ATOM 1055 O O . THR A 1 128 ? -6.235 4.924 13.942 1.00 81.88 128 THR A O 1
ATOM 1058 N N . ALA A 1 129 ? -8.090 3.669 13.930 1.00 85.69 129 ALA A N 1
ATOM 1059 C CA . ALA A 1 129 ? -8.191 3.539 12.477 1.00 85.69 129 ALA A CA 1
ATOM 1060 C C . ALA A 1 129 ? -9.477 4.180 11.946 1.00 85.69 129 ALA A C 1
ATOM 1062 O O . ALA A 1 129 ? -10.497 4.247 12.629 1.00 85.69 129 ALA A O 1
ATOM 1063 N N . GLN A 1 130 ? -9.417 4.644 10.698 1.00 88.00 130 GLN A N 1
ATOM 1064 C CA . GLN A 1 130 ? -10.548 5.255 10.013 1.00 88.00 130 GLN A CA 1
ATOM 1065 C C . GLN A 1 130 ? -10.753 4.650 8.626 1.00 88.00 130 GLN A C 1
ATOM 1067 O O . GLN A 1 130 ? -9.854 4.668 7.775 1.00 88.00 130 GLN A O 1
ATOM 1072 N N . ASP A 1 131 ? -11.993 4.240 8.381 1.00 91.31 131 ASP A N 1
ATOM 1073 C CA . ASP A 1 131 ? -12.519 3.940 7.053 1.00 91.31 131 ASP A CA 1
ATOM 1074 C C . ASP A 1 131 ? -13.214 5.192 6.497 1.00 91.31 131 ASP A C 1
ATOM 1076 O O . ASP A 1 131 ? -13.710 6.017 7.258 1.00 91.31 131 ASP A O 1
ATOM 1080 N N . TYR A 1 132 ? -13.263 5.379 5.176 1.00 84.44 132 TYR A N 1
ATOM 1081 C CA . TYR A 1 132 ? -13.805 6.625 4.596 1.00 84.44 132 TYR A CA 1
ATOM 1082 C C . TYR A 1 132 ? -14.886 6.439 3.536 1.00 84.44 132 TYR A C 1
ATOM 1084 O O . TYR A 1 132 ? -15.561 7.406 3.202 1.00 84.44 132 TYR A O 1
ATOM 1092 N N . THR A 1 133 ? -15.085 5.241 2.983 1.00 82.69 133 TH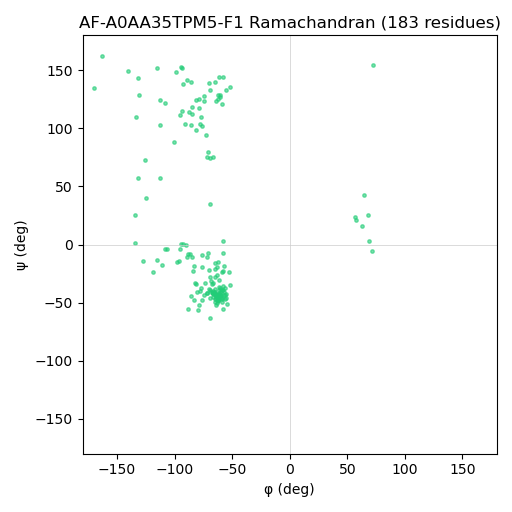R A N 1
ATOM 1093 C CA . THR A 1 133 ? -16.208 4.951 2.073 1.00 82.69 133 THR A CA 1
ATOM 1094 C C . THR A 1 133 ? -16.318 3.456 1.809 1.00 82.69 133 THR A C 1
ATOM 1096 O O . THR A 1 133 ? -15.322 2.806 1.496 1.00 82.69 133 THR A O 1
ATOM 1099 N N . ASP A 1 134 ? -17.530 2.911 1.866 1.00 80.44 134 ASP A N 1
ATOM 1100 C CA . ASP A 1 134 ? -17.798 1.539 1.441 1.00 80.44 134 ASP A CA 1
ATOM 1101 C C . ASP A 1 134 ? -18.413 1.534 0.038 1.00 80.44 134 ASP A C 1
ATOM 1103 O O . ASP A 1 134 ? -19.625 1.621 -0.157 1.00 80.44 134 ASP A O 1
ATOM 1107 N N . SER A 1 135 ? -17.553 1.496 -0.980 1.00 86.12 135 SER A N 1
ATOM 1108 C CA . SER A 1 135 ? -17.992 1.312 -2.361 1.00 86.12 135 SER A CA 1
ATOM 1109 C C . SER A 1 135 ? -17.039 0.403 -3.117 1.00 86.12 135 SER A C 1
ATOM 1111 O O . SER A 1 135 ? -15.825 0.409 -2.889 1.00 86.12 135 SER A O 1
ATOM 1113 N N . TRP A 1 136 ? -17.584 -0.338 -4.080 1.00 87.62 136 TRP A N 1
ATOM 1114 C CA . TRP A 1 136 ? -16.782 -1.152 -4.989 1.00 87.62 136 TRP A CA 1
ATOM 1115 C C . TRP A 1 136 ? -15.716 -0.319 -5.714 1.00 87.62 136 TRP A C 1
ATOM 1117 O O . TRP A 1 136 ? -14.569 -0.750 -5.804 1.00 87.62 136 TRP A O 1
ATOM 1127 N N . PHE A 1 137 ? -16.078 0.885 -6.181 1.00 90.75 137 PHE A N 1
ATOM 1128 C CA . PHE A 1 137 ? -15.160 1.765 -6.904 1.00 90.75 137 PHE A CA 1
ATOM 1129 C C . PHE A 1 137 ? -13.933 2.087 -6.053 1.00 90.75 137 PHE A C 1
ATOM 1131 O O . PHE A 1 137 ? -12.813 1.804 -6.468 1.00 90.75 137 PHE A O 1
ATOM 1138 N N . TRP A 1 138 ? -14.142 2.610 -4.844 1.00 89.00 138 TRP A N 1
ATOM 1139 C CA . TRP A 1 138 ? -13.045 2.980 -3.953 1.00 89.00 138 TRP A CA 1
ATOM 1140 C C . TRP A 1 138 ? -12.269 1.763 -3.450 1.00 89.00 138 TRP A C 1
ATOM 1142 O O . TRP A 1 138 ? -11.045 1.832 -3.359 1.00 89.00 138 TRP A O 1
ATOM 1152 N N . THR A 1 139 ? -12.941 0.627 -3.238 1.00 89.38 139 THR A N 1
ATOM 1153 C CA . THR A 1 139 ? -12.291 -0.640 -2.868 1.00 89.38 139 THR A CA 1
ATOM 1154 C C . THR A 1 139 ? -11.325 -1.119 -3.949 1.00 89.38 139 THR A C 1
ATOM 1156 O O . THR A 1 139 ? -10.219 -1.545 -3.639 1.00 89.38 139 THR A O 1
ATOM 1159 N N . VAL A 1 140 ? -11.684 -1.023 -5.229 1.00 88.19 140 VAL A N 1
ATOM 1160 C CA . VAL A 1 140 ? -10.766 -1.401 -6.313 1.00 88.19 140 VAL A CA 1
ATOM 1161 C C . VAL A 1 140 ? -9.701 -0.329 -6.526 1.00 88.19 140 VAL A C 1
ATOM 1163 O O . VAL A 1 140 ? -8.517 -0.646 -6.601 1.00 88.19 140 VAL A O 1
ATOM 1166 N N . PHE A 1 141 ? -10.114 0.935 -6.606 1.00 89.88 141 PHE A N 1
ATOM 1167 C CA . PHE A 1 141 ? -9.246 2.052 -6.969 1.00 89.88 141 PHE A CA 1
ATOM 1168 C C . PHE A 1 141 ? -8.097 2.242 -5.974 1.00 89.88 141 PHE A C 1
ATOM 1170 O O . PHE A 1 141 ? -6.963 2.466 -6.382 1.00 89.88 141 PHE A O 1
ATOM 1177 N N . THR A 1 142 ? -8.373 2.076 -4.679 1.00 89.25 142 THR A N 1
ATOM 1178 C CA . THR A 1 142 ? -7.392 2.265 -3.597 1.00 89.25 142 THR A CA 1
ATOM 1179 C C . THR A 1 142 ? -6.700 0.977 -3.167 1.00 89.25 142 THR A C 1
ATOM 1181 O O . THR A 1 142 ? -5.870 1.013 -2.266 1.00 89.25 142 THR A O 1
ATOM 1184 N N . GLY A 1 143 ? -7.017 -0.165 -3.788 1.00 88.88 143 GLY A N 1
ATOM 1185 C CA . GLY A 1 143 ? -6.508 -1.462 -3.335 1.00 88.88 143 GLY A CA 1
ATOM 1186 C C . GLY A 1 143 ? -7.011 -1.830 -1.935 1.00 88.88 143 GLY A C 1
ATOM 1187 O O . GLY A 1 143 ? -6.240 -2.289 -1.102 1.00 88.88 143 GLY A O 1
ATOM 1188 N N . ALA A 1 144 ? -8.298 -1.593 -1.678 1.00 91.19 144 ALA A N 1
ATOM 1189 C CA . ALA A 1 144 ? -9.012 -1.833 -0.424 1.00 91.19 144 ALA A CA 1
ATOM 1190 C C . ALA A 1 144 ? -8.523 -1.022 0.792 1.00 91.19 144 ALA A C 1
ATOM 1192 O O . ALA A 1 144 ? -8.895 -1.333 1.923 1.00 91.19 144 ALA A O 1
ATOM 1193 N N . LEU A 1 145 ? -7.737 0.039 0.579 1.00 89.81 145 LEU A N 1
ATOM 1194 C CA . LEU A 1 145 ? -7.259 0.925 1.648 1.00 89.81 145 LEU A CA 1
ATOM 1195 C C . LEU A 1 145 ? -8.361 1.811 2.251 1.00 89.81 145 LEU A C 1
ATOM 1197 O O . LEU A 1 145 ? -8.130 2.471 3.256 1.00 89.81 145 LEU A O 1
ATOM 1201 N N . ASN A 1 146 ? -9.560 1.810 1.673 1.00 91.38 146 ASN A N 1
ATOM 1202 C CA . ASN A 1 146 ? -10.771 2.365 2.278 1.00 91.38 146 ASN A CA 1
ATOM 1203 C C . ASN A 1 146 ? -11.324 1.536 3.453 1.00 91.38 146 ASN A C 1
ATOM 1205 O O . ASN A 1 146 ? -12.201 2.034 4.153 1.00 91.38 146 ASN A O 1
ATOM 1209 N N . HIS A 1 147 ? -10.808 0.318 3.665 1.00 92.69 147 HIS A N 1
ATOM 1210 C CA . HIS A 1 147 ? -11.145 -0.599 4.764 1.00 92.69 147 HIS A CA 1
ATOM 1211 C C . HIS A 1 147 ? -9.948 -0.773 5.714 1.00 92.69 147 HIS A C 1
ATOM 1213 O O . HIS A 1 147 ? -9.430 -1.882 5.899 1.00 92.69 147 HIS A O 1
ATOM 1219 N N . GLN A 1 148 ? -9.444 0.329 6.271 1.00 91.75 148 GLN A N 1
ATOM 1220 C CA . GLN A 1 148 ? -8.239 0.316 7.097 1.00 91.75 148 GLN A CA 1
ATOM 1221 C C . GLN A 1 148 ? -8.410 -0.470 8.394 1.00 91.75 148 GLN A C 1
ATOM 1223 O O . GLN A 1 148 ? -7.512 -1.214 8.790 1.00 91.75 148 GLN A O 1
ATOM 1228 N N . THR A 1 149 ? -9.571 -0.381 9.037 1.00 91.12 149 THR A N 1
ATOM 1229 C CA . THR A 1 149 ? -9.808 -1.124 10.280 1.00 91.12 149 THR A CA 1
ATOM 1230 C C . THR A 1 149 ? -9.709 -2.633 10.041 1.00 91.12 149 THR A C 1
ATOM 1232 O O . THR A 1 149 ? -9.041 -3.351 10.788 1.00 91.12 149 THR A O 1
ATOM 1235 N N . ALA A 1 150 ? -10.286 -3.127 8.940 1.00 91.88 150 ALA A N 1
ATOM 1236 C CA . ALA A 1 150 ? -10.168 -4.530 8.547 1.00 91.88 150 ALA A CA 1
ATOM 1237 C C . ALA A 1 150 ? -8.720 -4.920 8.199 1.00 91.88 150 ALA A C 1
ATOM 1239 O O . ALA A 1 150 ? -8.260 -5.986 8.615 1.00 91.88 150 ALA A O 1
ATOM 1240 N N . HIS A 1 151 ? -7.991 -4.054 7.488 1.00 90.62 151 HIS A N 1
ATOM 1241 C CA . HIS A 1 151 ? -6.585 -4.270 7.138 1.00 90.62 151 HIS A CA 1
ATOM 1242 C C . HIS A 1 151 ? -5.693 -4.423 8.380 1.00 90.62 151 HIS A C 1
ATOM 1244 O O . HIS A 1 151 ? -4.888 -5.354 8.454 1.00 90.62 151 HIS A O 1
ATOM 1250 N N . HIS A 1 152 ? -5.861 -3.552 9.378 1.00 88.06 152 HIS A N 1
ATOM 1251 C CA . HIS A 1 152 ? -5.076 -3.586 10.614 1.00 88.06 152 HIS A CA 1
ATOM 1252 C C . HIS A 1 152 ? -5.460 -4.731 11.547 1.00 88.06 152 HIS A C 1
ATOM 1254 O O . HIS A 1 152 ? -4.592 -5.266 12.239 1.00 88.06 152 HIS A O 1
ATOM 1260 N N . LEU A 1 153 ? -6.726 -5.144 11.584 1.00 88.06 153 LEU A N 1
ATOM 1261 C CA . LEU A 1 153 ? -7.153 -6.282 12.404 1.00 88.06 153 LEU A CA 1
ATOM 1262 C C . LEU A 1 153 ? -6.787 -7.627 11.772 1.00 88.06 153 LEU A C 1
ATOM 1264 O O . LEU A 1 153 ? -6.381 -8.548 12.482 1.00 88.06 153 LEU A O 1
ATOM 1268 N N . PHE A 1 154 ? -6.878 -7.737 10.444 1.00 89.69 154 PHE A N 1
ATOM 1269 C CA . PHE A 1 154 ? -6.742 -9.002 9.721 1.00 89.69 154 PHE A CA 1
ATOM 1270 C C . PHE A 1 154 ? -5.780 -8.925 8.521 1.00 89.69 154 PHE A C 1
ATOM 1272 O O . PHE A 1 154 ? -6.158 -9.307 7.412 1.00 89.69 154 PHE A O 1
ATOM 1279 N N . PRO A 1 155 ? -4.503 -8.541 8.706 1.00 85.12 155 PRO A N 1
ATOM 1280 C CA . PRO A 1 155 ? -3.572 -8.320 7.591 1.00 85.12 155 PRO A CA 1
ATOM 1281 C C . PRO A 1 155 ? -3.232 -9.586 6.786 1.00 85.12 155 PRO A C 1
ATOM 1283 O O . PRO A 1 155 ? -2.691 -9.499 5.687 1.00 85.12 155 PRO A O 1
ATOM 1286 N N . GLY A 1 156 ? -3.527 -10.774 7.327 1.00 85.94 156 GLY A N 1
ATOM 1287 C CA . GLY A 1 156 ? -3.373 -12.052 6.624 1.00 85.94 156 GLY A CA 1
ATOM 1288 C C . GLY A 1 156 ? -4.582 -12.460 5.775 1.00 85.94 156 GLY A C 1
ATOM 1289 O O . GLY A 1 156 ? -4.507 -13.454 5.052 1.00 85.94 156 GLY A O 1
ATOM 1290 N N . VAL A 1 157 ? -5.704 -11.741 5.867 1.00 89.94 157 VAL A N 1
ATOM 1291 C CA . VAL A 1 157 ? -6.909 -12.041 5.091 1.00 89.94 157 VAL A CA 1
ATOM 1292 C C . VAL A 1 157 ? -6.822 -11.365 3.729 1.00 89.94 157 VAL A C 1
ATOM 1294 O O . VAL A 1 157 ? -6.376 -10.231 3.593 1.00 89.94 157 VAL A O 1
ATOM 1297 N N . ASN A 1 158 ? -7.258 -12.069 2.685 1.00 90.75 158 ASN A N 1
ATOM 1298 C CA . ASN A 1 158 ? -7.294 -11.490 1.351 1.00 90.75 158 ASN A CA 1
ATOM 1299 C C . ASN A 1 158 ? -8.242 -10.279 1.313 1.00 90.75 158 ASN A C 1
ATOM 1301 O O . ASN A 1 158 ? -9.419 -10.407 1.657 1.00 90.75 158 ASN A O 1
ATOM 1305 N N . GLN A 1 159 ? -7.731 -9.158 0.802 1.00 89.38 159 GLN A N 1
ATOM 1306 C CA . GLN A 1 159 ? -8.412 -7.864 0.708 1.00 89.38 159 GLN A CA 1
ATOM 1307 C C . GLN A 1 159 ? -9.789 -7.888 0.024 1.00 89.38 159 GLN A C 1
ATOM 1309 O O . GLN A 1 159 ? -10.635 -7.048 0.309 1.00 89.38 159 GLN A O 1
ATOM 1314 N N . GLY A 1 160 ? -10.064 -8.875 -0.836 1.00 89.25 160 GLY A N 1
ATOM 1315 C CA . GLY A 1 160 ? -11.383 -9.055 -1.446 1.00 89.25 160 GLY A CA 1
ATOM 1316 C C . GLY A 1 160 ? -12.498 -9.355 -0.437 1.00 89.25 160 GLY A C 1
ATOM 1317 O O . GLY A 1 160 ? -13.667 -9.150 -0.748 1.00 89.25 160 GLY A O 1
ATOM 1318 N N . HIS A 1 161 ? -12.154 -9.801 0.775 1.00 92.50 161 HIS A N 1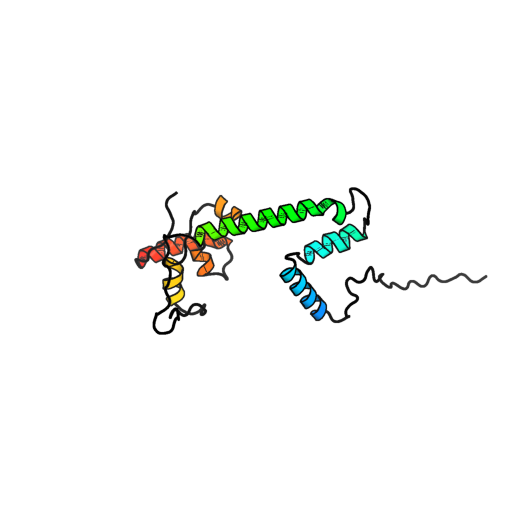
ATOM 1319 C CA . HIS A 1 161 ? -13.115 -10.042 1.854 1.00 92.50 161 HIS A CA 1
ATOM 1320 C C . HIS A 1 161 ? -13.351 -8.811 2.733 1.00 92.50 161 HIS A C 1
ATOM 1322 O O . HIS A 1 161 ? -14.275 -8.828 3.544 1.00 92.50 161 HIS A O 1
AT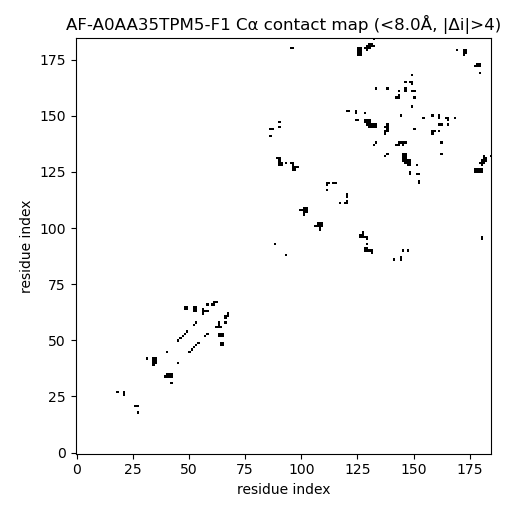OM 1328 N N . TYR A 1 162 ? -12.546 -7.753 2.589 1.00 93.19 162 TYR A N 1
ATOM 1329 C CA . TYR A 1 162 ? -12.626 -6.583 3.462 1.00 93.19 162 TYR A CA 1
ATOM 1330 C C . TYR A 1 162 ? -14.003 -5.908 3.459 1.00 93.19 162 TYR A C 1
ATOM 1332 O O . TYR A 1 162 ? -14.474 -5.645 4.554 1.00 93.19 162 TYR A O 1
ATOM 1340 N N . PRO A 1 163 ? -14.739 -5.761 2.337 1.00 92.06 163 PRO A N 1
ATOM 1341 C CA . PRO A 1 163 ? -16.092 -5.191 2.384 1.00 92.06 163 PRO A CA 1
ATOM 1342 C C . PRO A 1 163 ? -17.056 -5.946 3.317 1.00 92.06 163 PRO A C 1
ATOM 1344 O O . PRO A 1 163 ? -17.811 -5.351 4.088 1.00 92.06 163 PRO A O 1
ATOM 1347 N N . ILE A 1 164 ? -16.996 -7.282 3.296 1.00 93.38 164 ILE A N 1
ATOM 1348 C CA . ILE A 1 164 ? -17.826 -8.131 4.161 1.00 93.38 164 ILE A CA 1
ATOM 1349 C C . ILE A 1 164 ? -17.343 -8.035 5.613 1.00 93.38 164 ILE A C 1
ATOM 1351 O O . ILE A 1 164 ? -18.154 -7.933 6.529 1.00 93.38 164 ILE A O 1
ATOM 1355 N N . ILE A 1 165 ? -16.026 -8.042 5.831 1.00 93.69 165 ILE A N 1
ATOM 1356 C CA . ILE A 1 165 ? -15.428 -7.939 7.168 1.00 93.69 165 ILE A CA 1
ATOM 1357 C C . ILE A 1 165 ? -15.747 -6.590 7.806 1.00 93.69 165 ILE A C 1
ATOM 1359 O O . ILE A 1 165 ? -16.173 -6.565 8.952 1.00 93.69 165 ILE A O 1
ATOM 1363 N N . THR A 1 166 ? -15.615 -5.491 7.071 1.00 92.69 166 THR A N 1
ATOM 1364 C CA . THR A 1 166 ? -15.972 -4.139 7.511 1.00 92.69 166 THR A CA 1
ATOM 1365 C C . THR A 1 166 ? -17.432 -4.072 7.953 1.00 92.69 166 THR A C 1
ATOM 1367 O O . THR A 1 166 ? -17.722 -3.554 9.029 1.00 92.69 166 THR A O 1
ATOM 1370 N N . SER A 1 167 ? -18.349 -4.695 7.204 1.00 91.69 167 SER A N 1
ATOM 1371 C CA . SER A 1 167 ? -19.761 -4.795 7.605 1.00 91.69 167 SER A CA 1
ATOM 1372 C C . SER A 1 167 ? -19.944 -5.545 8.935 1.00 91.69 167 SER A C 1
ATOM 1374 O O . SER A 1 167 ? -20.705 -5.108 9.798 1.00 91.69 167 SER A O 1
ATOM 1376 N N . ILE A 1 168 ? -19.228 -6.660 9.127 1.00 94.12 168 ILE A N 1
ATOM 1377 C CA . ILE A 1 168 ? -19.259 -7.443 10.375 1.00 94.12 168 ILE A CA 1
ATOM 1378 C C . ILE A 1 168 ? -18.649 -6.644 11.534 1.00 94.12 168 ILE A C 1
ATOM 1380 O O . ILE A 1 168 ? -19.185 -6.656 12.640 1.00 94.12 168 ILE A O 1
ATOM 1384 N N . LEU A 1 169 ? -17.547 -5.932 11.293 1.00 92.44 169 LEU A N 1
ATOM 1385 C CA . LEU A 1 169 ? -16.869 -5.118 12.296 1.00 92.44 169 LEU A CA 1
ATOM 1386 C C . LEU A 1 169 ? -17.752 -3.973 12.779 1.00 92.44 169 LEU A C 1
ATOM 1388 O O . LEU A 1 169 ? -17.841 -3.775 13.985 1.00 92.44 169 LEU A O 1
ATOM 1392 N N . GLN A 1 170 ? -18.448 -3.275 11.880 1.00 91.06 170 GLN A N 1
ATOM 1393 C CA . GLN A 1 170 ? -19.395 -2.221 12.256 1.00 91.06 170 GLN A CA 1
ATOM 1394 C C . GLN A 1 170 ? -20.504 -2.759 13.172 1.00 91.06 170 GLN A C 1
ATOM 1396 O O . GLN A 1 170 ? -20.771 -2.175 14.222 1.00 91.06 170 GLN A O 1
ATOM 1401 N N . GLN A 1 171 ? -21.106 -3.900 12.814 1.00 93.38 171 GLN A N 1
ATOM 1402 C CA . GLN A 1 171 ? -22.138 -4.554 13.630 1.00 93.38 171 GLN A CA 1
ATOM 1403 C C . GLN A 1 171 ? -21.588 -4.972 14.995 1.00 93.38 171 GLN A C 1
ATOM 1405 O O . GLN A 1 171 ? -22.185 -4.676 16.025 1.00 93.38 171 GLN A O 1
ATOM 1410 N N . THR A 1 172 ? -20.407 -5.589 15.009 1.00 92.06 172 THR A N 1
ATOM 1411 C CA . THR A 1 172 ? -19.749 -6.025 16.244 1.00 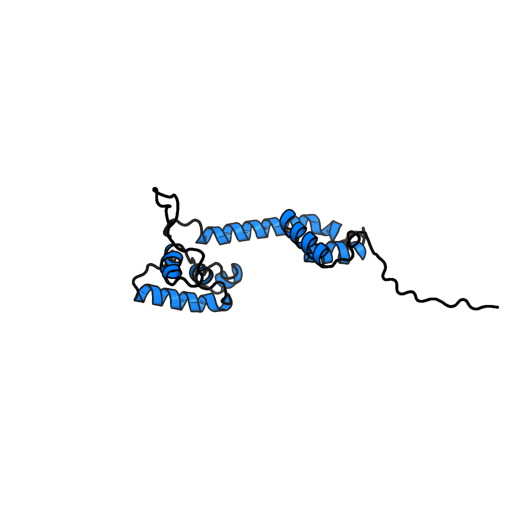92.06 172 THR A CA 1
ATOM 1412 C C . THR A 1 172 ? -19.434 -4.823 17.136 1.00 92.06 172 THR A C 1
ATOM 1414 O O . THR A 1 172 ? -19.772 -4.815 18.312 1.00 92.06 172 THR A O 1
ATOM 1417 N N . CYS A 1 173 ? -18.853 -3.754 16.593 1.00 89.81 173 CYS A N 1
ATOM 1418 C CA . CYS A 1 173 ? -18.557 -2.552 17.371 1.00 89.81 173 CYS A CA 1
ATOM 1419 C C . CYS A 1 173 ? -19.832 -1.954 17.976 1.00 89.81 173 CYS A C 1
ATOM 1421 O O . CYS A 1 173 ? -19.832 -1.593 19.149 1.00 89.81 173 CYS A O 1
ATOM 1423 N N . GLN A 1 174 ? -20.942 -1.954 17.234 1.00 90.62 174 GLN A N 1
ATOM 1424 C CA . GLN A 1 174 ? -22.239 -1.528 17.753 1.00 90.62 174 GLN A CA 1
ATOM 1425 C C . GLN A 1 174 ? -22.742 -2.416 18.907 1.00 90.62 174 GLN A C 1
ATOM 1427 O O . GLN A 1 174 ? -23.218 -1.887 19.910 1.00 90.62 174 GLN A O 1
ATOM 1432 N N . GLU A 1 175 ? -22.622 -3.743 18.799 1.00 92.50 175 GLU A N 1
ATOM 1433 C CA . GLU A 1 175 ? -23.018 -4.695 19.853 1.00 92.50 175 GLU A CA 1
ATOM 1434 C C . GLU A 1 175 ? -22.228 -4.501 21.155 1.00 92.50 175 GLU A C 1
ATOM 1436 O O . GLU A 1 175 ? -22.785 -4.622 22.247 1.00 92.50 175 GLU A O 1
ATOM 1441 N N . PHE A 1 176 ? -20.942 -4.164 21.042 1.00 87.31 176 PHE A N 1
ATOM 1442 C CA . PHE A 1 176 ? -20.045 -3.946 22.179 1.00 87.31 176 PHE A CA 1
ATOM 1443 C C . PHE A 1 176 ? -19.971 -2.478 22.636 1.00 87.31 176 PHE A C 1
ATOM 1445 O O . PHE A 1 176 ? -19.257 -2.173 23.591 1.00 87.31 176 PHE A O 1
ATOM 1452 N N . GLY A 1 177 ? -20.714 -1.568 21.996 1.00 85.69 177 GLY A N 1
ATOM 1453 C CA . GLY A 1 177 ? -20.717 -0.141 22.330 1.00 85.69 177 GLY A CA 1
ATOM 1454 C C . GLY A 1 177 ? -19.403 0.586 22.013 1.00 85.69 177 GLY A C 1
ATOM 1455 O O . GLY A 1 177 ? -19.099 1.593 22.650 1.00 85.69 177 GLY A O 1
ATOM 1456 N N . LEU A 1 178 ? -18.622 0.077 21.057 1.00 84.00 178 LEU A N 1
ATOM 1457 C CA . LEU A 1 178 ? -17.381 0.679 20.572 1.00 84.00 178 LEU A CA 1
ATOM 1458 C C . LEU A 1 178 ? -17.656 1.647 19.414 1.00 84.00 178 LEU A C 1
ATOM 1460 O O . LEU A 1 178 ? -18.494 1.384 18.550 1.00 84.00 178 LEU A O 1
ATOM 1464 N N . SER A 1 179 ? -16.923 2.762 19.382 1.00 83.62 179 SER A N 1
ATOM 1465 C CA . SER A 1 179 ? -17.000 3.730 18.284 1.00 83.62 179 SER A CA 1
ATOM 1466 C C . SER A 1 179 ? -16.293 3.186 17.043 1.00 83.62 179 SER A C 1
ATOM 1468 O O . SER A 1 179 ? -15.109 2.870 17.102 1.00 83.62 179 SER A O 1
ATOM 1470 N N . TYR A 1 180 ? -17.013 3.102 15.923 1.00 86.75 180 TYR A N 1
ATOM 1471 C CA . TYR A 1 180 ? -16.455 2.775 14.611 1.00 86.75 180 TYR A CA 1
ATOM 1472 C C . TYR A 1 180 ? -16.459 4.030 13.738 1.00 86.75 180 TYR A C 1
ATOM 1474 O O . TYR A 1 180 ? -17.515 4.629 13.526 1.00 86.75 180 TYR A O 1
ATOM 1482 N N . ILE A 1 181 ? -15.293 4.444 13.242 1.00 83.06 181 ILE A N 1
ATOM 1483 C CA . ILE A 1 181 ? -15.125 5.752 12.598 1.00 83.06 181 ILE A CA 1
ATOM 1484 C C . ILE A 1 181 ? -15.262 5.620 11.080 1.00 83.06 181 ILE A C 1
ATOM 1486 O O . ILE A 1 181 ? -14.399 5.053 10.408 1.00 83.06 181 ILE A O 1
ATOM 1490 N N . ILE A 1 182 ? -16.349 6.190 10.553 1.00 83.25 182 ILE A N 1
ATOM 1491 C CA . ILE A 1 182 ? -16.562 6.457 9.126 1.00 83.25 182 ILE A CA 1
ATOM 1492 C C . ILE A 1 182 ? -17.078 7.896 9.002 1.00 83.25 182 ILE A C 1
ATOM 1494 O O . ILE A 1 182 ? -18.210 8.161 9.421 1.00 83.25 182 ILE A O 1
ATOM 1498 N N . PRO A 1 183 ? -16.289 8.844 8.468 1.00 73.44 183 PRO A N 1
ATOM 1499 C CA . PRO A 1 183 ? -16.744 10.213 8.283 1.00 73.44 183 PRO A CA 1
ATOM 1500 C C . PRO A 1 183 ? -17.950 10.288 7.334 1.00 73.44 183 PRO A C 1
ATOM 1502 O O . PRO A 1 183 ? -18.012 9.540 6.354 1.00 73.44 183 PRO A O 1
ATOM 1505 N N . PRO A 1 184 ? -18.906 11.198 7.588 1.00 61.12 184 PRO A N 1
ATOM 1506 C CA . PRO A 1 184 ? -20.015 11.432 6.673 1.00 61.12 184 PRO A CA 1
ATOM 1507 C C . PRO A 1 184 ? -19.514 11.995 5.331 1.00 61.12 184 PRO A C 1
ATOM 1509 O O . PRO A 1 184 ? -18.609 12.829 5.301 1.00 61.12 184 PRO A O 1
ATOM 1512 N N . HIS A 1 185 ? -20.117 11.515 4.238 1.00 56.19 185 HIS A N 1
ATOM 1513 C CA . HIS A 1 185 ? -19.862 11.956 2.860 1.00 56.19 185 HIS A CA 1
ATOM 1514 C C . HIS A 1 185 ? -20.367 13.372 2.570 1.00 56.19 185 HIS A C 1
ATOM 1516 O O . HIS A 1 185 ? -21.466 13.720 3.064 1.00 56.19 185 HIS A O 1
#

Radius of gyration: 26.0 Å; Cα contacts (8 Å, |Δi|>4): 152; chains: 1; bounding box: 64×47×82 Å

Mean predicted aligned error: 13.24 Å

Foldseek 3Di:
DDDDDDPPPPPPPPPDCLPVPDPDVVVVVVVQVVCCVPVVDHPVCCCVQVVVQCVVQPPPPPRRSVVVCPVVVVVVVVVVVVLLVVLLCVKQVDPQADDQFADPVPRDRPDPLPDLPDPCQLVRLQRHTAAEDLDPCCCVSSVLSSLVSCCSNCVPDRSVCSSVVSVVSVVVCVVVVHDGHYDDD

Secondary structure (DSSP, 8-state):
-PPPP----------SGGG-S-S-HHHHHHHHHHHHHHH---HHHHIIIIIIIIHHSTT-TTT-HHHHSHHHHHHHHHHHHHHHHHHHHHHHS-SSS--PPPPTTTS---S-TT-TT-TTHHHHHHHH-------HHHHHHTTTTT-HHHHHH-TTS-GGGHHHHHHHHHHHHHHHT--------

Organism: Geodia barretti (NCBI:txid519541)

InterPro domains:
  IPR005804 Fatty acid desaturase domain [PF00487] (78-181)
  IPR012171 Fatty acid desaturase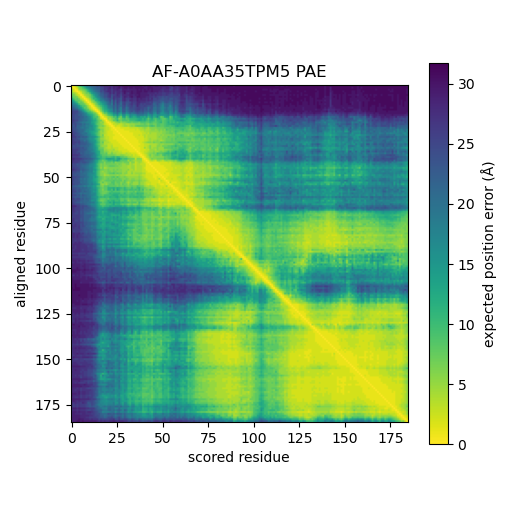 [PTHR19353] (69-183)

pLDDT: mean 76.55, std 14.6, range [33.84, 94.12]